Protein AF-A0A969NMI0-F1 (afdb_monomer_lite)

Foldseek 3Di:
DDPDPLPPCVVPPLVLLVVLLVLLVVLVVLVCVVPDDDDDDPDPPVVVVCVVVVVPDDDDNVVSLVVSLVSSVVSLVVCCVDPRHDDRADDDVSSVVVNVVSVVVSVSSVVVVVVVVVVVVVVVVVVVVVVVVVVVVVVVVVVVVCVVPDDPDDCVVCVCPVCVVVVVVVVVVVLVVLVVVLVVCVVLLVVLVVLLVCVLVPDDVSVVVCLVCVLSSVVSVCSVPVDDDDDLVCCCSNPVDADFQSAAEAEAAQQLQDDPVSCVVVNRRYPYYHYHHDVPDDHHDDDDDPVRVVVCCCVPVPPDD

pLDDT: mean 80.08, std 16.68, range [30.09, 97.31]

Sequence (305 aa):
MSFSQEADYSQFPTEVMERIAQQLDSAWLKLSQRDSHPRPRYRQFWHWLLTPFYWLTGQTSDAIINRLNKNIKKDVALTKDTPFALELIINRPHFEYWHSYVLARLSAAQEWLEHSELRQRILNRLNTLQQQLAERQQQQQELQSRLTTYPATDFYSRFYTDYHPLQIRLFELSWQFQQQEALRRKDEVTISIKTYISVLNGDWETKRQFRRDWLTVYRDLSLLFPVFLSTLHSLRRLFPYLHSGCIDQAIIDEAGQIPPHQPFPLLVRSQRAMLLGDPWQLEPVISLSESDRDVYRAKAFLHGD

Structure (mmCIF, N/CA/C/O backbone):
data_AF-A0A969NMI0-F1
#
_entry.id   AF-A0A969NMI0-F1
#
loop_
_atom_site.group_PDB
_atom_site.id
_atom_site.type_symbol
_atom_site.label_atom_id
_atom_site.label_alt_id
_atom_site.label_comp_id
_atom_site.label_asym_id
_atom_site.label_entity_id
_atom_site.label_seq_id
_atom_site.pdbx_PDB_ins_code
_atom_site.Cartn_x
_atom_site.Cartn_y
_atom_site.Cartn_z
_atom_site.occupancy
_atom_site.B_iso_or_equiv
_atom_site.auth_seq_id
_atom_site.auth_comp_id
_atom_site.auth_asym_id
_atom_site.auth_atom_id
_atom_site.pdbx_PDB_model_num
ATOM 1 N N . MET A 1 1 ? -37.023 10.976 70.661 1.00 30.09 1 MET A N 1
ATOM 2 C CA . MET A 1 1 ? -37.332 9.545 70.459 1.00 30.09 1 MET A CA 1
ATOM 3 C C . MET A 1 1 ? -37.132 9.245 68.973 1.00 30.09 1 MET A C 1
ATOM 5 O O . MET A 1 1 ? -38.080 9.295 68.215 1.00 30.09 1 MET A O 1
ATOM 9 N N . SER A 1 2 ? -35.915 9.286 68.428 1.00 30.97 2 SER A N 1
ATOM 10 C CA . SER A 1 2 ? -34.902 8.212 68.434 1.00 30.97 2 SER A CA 1
ATOM 11 C C . SER A 1 2 ? -35.440 6.820 68.063 1.00 30.97 2 SER A C 1
ATOM 13 O O . SER A 1 2 ? -35.257 5.869 68.811 1.00 30.97 2 SER A O 1
ATOM 15 N N . PHE A 1 3 ? -36.083 6.700 66.904 1.00 31.66 3 PHE A N 1
ATOM 16 C CA . PHE A 1 3 ? -36.154 5.431 66.176 1.00 31.66 3 PHE A CA 1
ATOM 17 C C . PHE A 1 3 ? -36.045 5.708 64.677 1.00 31.66 3 PHE A C 1
ATOM 19 O O . PHE A 1 3 ? -37.043 5.821 63.981 1.00 31.66 3 PHE A O 1
ATOM 26 N N . SER A 1 4 ? -34.816 5.843 64.189 1.00 36.09 4 SER A N 1
ATOM 27 C CA . SER A 1 4 ? -34.506 5.618 62.775 1.00 36.09 4 SER A CA 1
ATOM 28 C C . SER A 1 4 ? -33.026 5.259 62.634 1.00 36.09 4 SER A C 1
ATOM 30 O O . SER A 1 4 ? -32.267 5.899 61.914 1.00 36.09 4 SER A O 1
ATOM 32 N N . GLN A 1 5 ? -32.596 4.222 63.361 1.00 42.28 5 GLN A N 1
ATOM 33 C CA . GLN A 1 5 ? -31.694 3.274 62.713 1.00 42.28 5 GLN A CA 1
ATOM 34 C C . GLN A 1 5 ? -32.501 2.746 61.520 1.00 42.28 5 GLN A C 1
ATOM 36 O O . GLN A 1 5 ? -33.589 2.212 61.746 1.00 42.28 5 GLN A O 1
ATOM 41 N N . GLU A 1 6 ? -32.060 3.000 60.282 1.00 54.34 6 GLU A N 1
ATOM 42 C CA . GLU A 1 6 ? -32.617 2.327 59.102 1.00 54.34 6 GLU A CA 1
ATOM 43 C C . GLU A 1 6 ? -32.537 0.828 59.403 1.00 54.34 6 GLU A C 1
ATOM 45 O O . GLU A 1 6 ? -31.448 0.257 59.428 1.00 54.34 6 GLU A O 1
ATOM 50 N N . ALA A 1 7 ? -33.663 0.218 59.775 1.00 64.06 7 ALA A N 1
ATOM 51 C CA . ALA A 1 7 ? -33.688 -1.203 60.064 1.00 64.06 7 ALA A CA 1
ATOM 52 C C . ALA A 1 7 ? -33.306 -1.928 58.772 1.00 64.06 7 ALA A C 1
ATOM 54 O O . ALA A 1 7 ? -33.846 -1.626 57.710 1.00 64.06 7 ALA A O 1
ATOM 55 N N . ASP A 1 8 ? -32.338 -2.832 58.855 1.00 73.25 8 ASP A N 1
ATOM 56 C CA . ASP A 1 8 ? -31.932 -3.647 57.720 1.00 73.25 8 ASP A CA 1
ATOM 57 C C . ASP A 1 8 ? -33.035 -4.678 57.441 1.00 73.25 8 ASP A C 1
ATOM 59 O O . ASP A 1 8 ? -33.242 -5.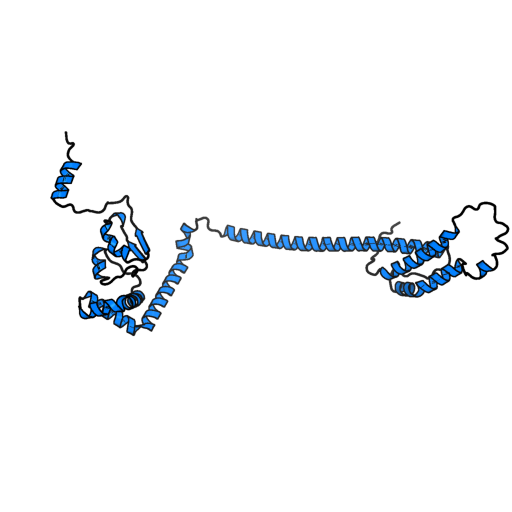614 58.216 1.00 73.25 8 ASP A O 1
ATOM 63 N N . TYR A 1 9 ? -33.787 -4.466 56.358 1.00 78.75 9 TYR A N 1
ATOM 64 C CA . TYR A 1 9 ? -34.850 -5.368 55.907 1.00 78.75 9 TYR A CA 1
ATOM 65 C C . TYR A 1 9 ? -34.339 -6.426 54.912 1.00 78.75 9 TYR A C 1
ATOM 67 O O . TYR A 1 9 ? -35.149 -7.140 54.327 1.00 78.75 9 TYR A O 1
ATOM 75 N N . SER A 1 10 ? -33.020 -6.598 54.742 1.00 73.44 10 SER A N 1
ATOM 76 C CA . SER A 1 10 ? -32.441 -7.601 53.828 1.00 73.44 10 SER A CA 1
ATOM 77 C C . SER A 1 10 ? -32.890 -9.040 54.111 1.00 73.44 10 SER A C 1
ATOM 79 O O . SER A 1 10 ? -32.991 -9.846 53.189 1.00 73.44 10 SER A O 1
ATOM 81 N N . GLN A 1 11 ? -33.186 -9.360 55.375 1.00 77.50 11 GLN A N 1
ATOM 82 C CA . GLN A 1 11 ? -33.690 -10.666 55.820 1.00 77.50 11 GLN A CA 1
ATOM 83 C C . GLN A 1 11 ? -35.191 -10.655 56.151 1.00 77.50 11 GLN A C 1
ATOM 85 O O . GLN A 1 11 ? -35.681 -11.552 56.838 1.00 77.50 11 GLN A O 1
ATOM 90 N N . PHE A 1 12 ? -35.933 -9.632 55.716 1.00 80.62 12 PHE A N 1
ATOM 91 C CA . PHE A 1 12 ? -37.370 -9.562 55.956 1.00 80.62 12 PHE A CA 1
ATOM 92 C C . PHE A 1 12 ? -38.094 -10.639 55.130 1.00 80.62 12 PHE A C 1
ATOM 94 O O . PHE A 1 12 ? -37.955 -10.662 53.906 1.00 80.62 12 PHE A O 1
ATOM 101 N N . PRO A 1 13 ? -38.868 -11.546 55.754 1.00 80.62 13 PRO A N 1
ATOM 102 C CA . PRO A 1 13 ? -39.533 -12.628 55.037 1.00 80.62 13 PRO A CA 1
ATOM 103 C C . PRO A 1 13 ? -40.815 -12.115 54.358 1.00 80.62 13 PRO A C 1
ATOM 105 O O . PRO A 1 13 ? -41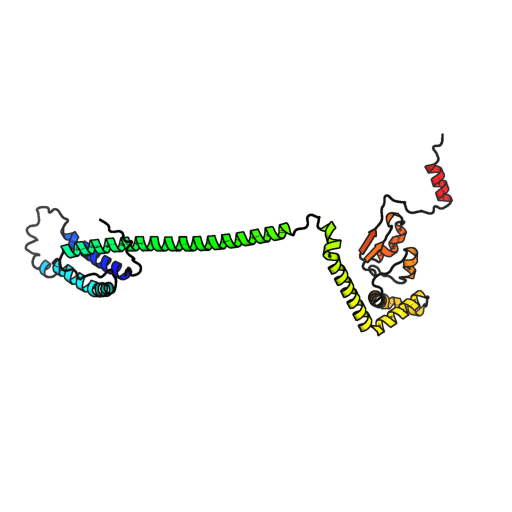.925 -12.414 54.797 1.00 80.62 13 PRO A O 1
ATOM 108 N N . THR A 1 14 ? -40.664 -11.329 53.287 1.00 78.31 14 THR A N 1
ATOM 109 C CA . THR A 1 14 ? -41.743 -10.569 52.627 1.00 78.31 14 THR A CA 1
ATOM 110 C C . THR A 1 14 ? -42.926 -11.448 52.226 1.00 78.31 14 THR A C 1
ATOM 112 O O . THR A 1 14 ? -44.052 -11.159 52.615 1.00 78.31 14 THR A O 1
ATOM 115 N N . GLU A 1 15 ? -42.686 -12.583 51.561 1.00 80.06 15 GLU A N 1
ATOM 116 C CA . GLU A 1 15 ? -43.762 -13.494 51.132 1.00 80.06 15 GLU A CA 1
ATOM 117 C C . GLU A 1 15 ? -44.549 -14.096 52.306 1.00 80.06 15 GLU A C 1
ATOM 119 O O . GLU A 1 15 ? -45.758 -14.317 52.218 1.00 80.06 15 GLU A O 1
ATOM 124 N N . VAL A 1 16 ? -43.865 -14.392 53.413 1.00 80.06 16 VAL A N 1
ATOM 125 C CA . VAL A 1 16 ? -44.484 -14.968 54.614 1.00 80.06 16 VAL A CA 1
ATOM 126 C C . VAL A 1 16 ? -45.299 -13.891 55.329 1.00 80.06 16 VAL A C 1
ATOM 128 O O . VAL A 1 16 ? -46.443 -14.132 55.710 1.00 80.06 16 VAL A O 1
ATOM 131 N N . MET A 1 17 ? -44.749 -12.682 55.446 1.00 77.38 17 MET A N 1
ATOM 132 C CA . MET A 1 17 ? -45.407 -11.530 56.063 1.00 77.38 17 MET A CA 1
ATOM 133 C C . MET A 1 17 ? -46.629 -11.062 55.262 1.00 77.38 17 MET A C 1
ATOM 135 O O . MET A 1 17 ? -47.646 -10.732 55.865 1.00 77.38 17 MET A O 1
ATOM 139 N N . GLU A 1 18 ? -46.592 -11.116 53.928 1.00 81.94 18 GLU A N 1
ATOM 140 C CA . GLU A 1 18 ? -47.742 -10.833 53.057 1.00 81.94 18 GLU A CA 1
ATOM 141 C C . GLU A 1 18 ? -48.862 -11.869 53.211 1.00 81.94 18 GLU A C 1
ATOM 143 O O . GLU A 1 18 ? -50.033 -11.503 53.321 1.00 81.94 18 GLU A O 1
ATOM 148 N N . ARG A 1 19 ? -48.531 -13.167 53.279 1.00 79.75 19 ARG A N 1
ATOM 149 C CA . ARG A 1 19 ? -49.527 -14.227 53.536 1.00 79.75 19 ARG A CA 1
ATOM 150 C C . ARG A 1 19 ? -50.173 -14.063 54.906 1.00 79.75 19 ARG A C 1
ATOM 152 O O . ARG A 1 19 ? -51.390 -14.209 55.037 1.00 79.75 19 ARG A O 1
ATOM 159 N N . ILE A 1 20 ? -49.376 -13.722 55.917 1.00 78.94 20 ILE A N 1
ATOM 160 C CA . ILE A 1 20 ? -49.867 -13.416 57.261 1.00 78.94 20 ILE A CA 1
ATOM 161 C C . ILE A 1 20 ? -50.772 -12.183 57.222 1.00 78.94 20 ILE A C 1
ATOM 163 O O . ILE A 1 20 ? -51.888 -12.257 57.730 1.00 78.94 20 ILE A O 1
ATOM 167 N N . ALA A 1 21 ? -50.364 -11.099 56.558 1.00 79.25 21 ALA A N 1
ATOM 168 C CA . ALA A 1 21 ? -51.176 -9.894 56.396 1.00 79.25 21 ALA A CA 1
ATOM 169 C C . ALA A 1 21 ? -52.520 -10.185 55.712 1.00 79.25 21 ALA A C 1
ATOM 171 O O . ALA A 1 21 ? -53.553 -9.794 56.239 1.00 79.25 21 ALA A O 1
ATOM 172 N N . GLN A 1 22 ? -52.546 -10.976 54.633 1.00 79.62 22 GLN A N 1
ATOM 173 C CA . GLN A 1 22 ? -53.789 -11.391 53.965 1.00 79.62 22 GLN A CA 1
ATOM 174 C C . GLN A 1 22 ? -54.731 -12.168 54.899 1.00 79.62 22 GLN A C 1
ATOM 176 O O . GLN A 1 22 ? -55.949 -11.962 54.892 1.00 79.62 22 GLN A O 1
ATOM 181 N N . GLN A 1 23 ? -54.187 -13.070 55.723 1.00 79.31 23 GLN A N 1
ATOM 182 C CA . GLN A 1 23 ? -54.978 -13.805 56.712 1.00 79.31 23 GLN A CA 1
ATOM 183 C C . GLN A 1 23 ? -55.495 -12.869 57.815 1.00 79.31 23 GLN A C 1
ATOM 185 O O . GLN A 1 23 ? -56.667 -12.980 58.190 1.00 79.31 23 GLN A O 1
ATOM 190 N N . LEU A 1 24 ? -54.670 -11.926 58.284 1.00 76.94 24 LEU A N 1
ATOM 191 C CA . LEU A 1 24 ? -55.054 -10.907 59.263 1.00 76.94 24 LEU A CA 1
ATOM 192 C C . LEU A 1 24 ? -56.133 -9.963 58.704 1.00 76.94 24 LEU A C 1
ATOM 194 O O . LEU A 1 24 ? -57.137 -9.761 59.376 1.00 76.94 24 LEU A O 1
ATOM 198 N N . ASP A 1 25 ? -56.019 -9.488 57.463 1.00 77.81 25 ASP A N 1
ATOM 199 C CA . ASP A 1 25 ? -57.016 -8.648 56.781 1.00 77.81 25 ASP A CA 1
ATOM 200 C C . ASP A 1 25 ? -58.352 -9.378 56.595 1.00 77.81 25 ASP A C 1
ATOM 202 O O . ASP A 1 25 ? -59.429 -8.839 56.865 1.00 77.81 25 ASP A O 1
ATOM 206 N N . SER A 1 26 ? -58.305 -10.654 56.199 1.00 77.44 26 SER A N 1
ATOM 207 C CA . SER A 1 26 ? -59.511 -11.477 56.055 1.00 77.44 26 SER A CA 1
ATOM 208 C C . SER A 1 26 ? -60.232 -11.711 57.392 1.00 77.44 26 SER A C 1
ATOM 210 O O . SER A 1 26 ? -61.456 -11.879 57.422 1.00 77.44 26 SER A O 1
ATOM 212 N N . ALA A 1 27 ? -59.486 -11.727 58.502 1.00 75.38 27 ALA A N 1
ATOM 213 C CA . ALA A 1 27 ? -60.025 -11.805 59.854 1.00 75.38 27 ALA A CA 1
ATOM 214 C C . ALA A 1 27 ? -60.504 -10.436 60.355 1.00 75.38 27 ALA A C 1
ATOM 216 O O . ALA A 1 27 ? -61.555 -10.371 60.993 1.00 75.38 27 ALA A O 1
ATOM 217 N N . TRP A 1 28 ? -59.806 -9.354 59.998 1.00 73.25 28 TRP A N 1
ATOM 218 C CA . TRP A 1 28 ? -60.176 -7.971 60.294 1.00 73.25 28 TRP A CA 1
ATOM 219 C C . TRP A 1 28 ? -61.549 -7.632 59.709 1.00 73.25 28 TRP A C 1
ATOM 221 O O . TRP A 1 28 ? -62.444 -7.201 60.434 1.00 73.25 28 TRP A O 1
ATOM 231 N N . LEU A 1 29 ? -61.773 -7.943 58.427 1.00 73.25 29 LEU A N 1
ATOM 232 C CA . LEU A 1 29 ? -63.055 -7.732 57.742 1.00 73.25 29 LEU A CA 1
ATOM 233 C C . LEU A 1 29 ? -64.220 -8.477 58.419 1.00 73.25 29 LEU A C 1
ATOM 235 O O . LEU A 1 29 ? -65.315 -7.932 58.556 1.00 73.25 29 LEU A O 1
ATOM 239 N N . LYS A 1 30 ? -63.982 -9.706 58.896 1.00 73.69 30 LYS A N 1
ATOM 240 C CA . LYS A 1 30 ? -64.986 -10.521 59.608 1.00 73.69 30 LYS A CA 1
ATOM 241 C C . LYS A 1 30 ? -65.274 -10.018 61.023 1.00 73.69 30 LYS A C 1
ATOM 243 O O . LYS A 1 30 ? -66.374 -10.231 61.528 1.00 73.69 30 LYS A O 1
ATOM 248 N N . LEU A 1 31 ? -64.300 -9.376 61.666 1.00 65.50 31 LEU A N 1
ATOM 249 C CA . LEU A 1 31 ? -64.449 -8.773 62.991 1.00 65.50 31 LEU A CA 1
ATOM 250 C C . LEU A 1 31 ? -65.095 -7.375 62.915 1.00 65.50 31 LEU A C 1
ATOM 252 O O . LEU A 1 31 ? -65.879 -7.038 63.797 1.00 65.50 31 LEU A O 1
ATOM 256 N N . SER A 1 32 ? -64.842 -6.611 61.844 1.00 57.06 32 SER A N 1
ATOM 257 C CA . SER A 1 32 ? -65.347 -5.243 61.617 1.00 57.06 32 SER A CA 1
ATOM 258 C C . SER A 1 32 ? -66.790 -5.176 61.078 1.00 57.06 32 SER A C 1
ATOM 260 O O . SER A 1 32 ? -67.543 -4.278 61.456 1.00 57.06 32 SER A O 1
ATOM 262 N N . GLN A 1 33 ? -67.250 -6.161 60.287 1.00 53.53 33 GLN A N 1
ATOM 263 C CA . GLN A 1 33 ? -68.651 -6.247 59.813 1.00 53.53 33 GLN A CA 1
ATOM 264 C C . GLN A 1 33 ? -69.699 -6.354 60.941 1.00 53.53 33 GLN A C 1
ATOM 266 O O . GLN A 1 33 ? -70.897 -6.230 60.690 1.00 53.53 33 GLN A O 1
ATOM 271 N N . ARG A 1 34 ? -69.277 -6.572 62.193 1.00 49.66 34 ARG A N 1
ATOM 272 C CA . ARG A 1 34 ? -70.168 -6.623 63.360 1.00 49.66 34 ARG A CA 1
ATOM 273 C C . ARG A 1 34 ? -70.516 -5.242 63.934 1.00 49.66 34 ARG A C 1
ATOM 275 O O . ARG A 1 34 ? -71.487 -5.158 64.682 1.00 49.66 34 ARG A O 1
ATOM 282 N N . ASP A 1 35 ? -69.796 -4.187 63.543 1.00 43.16 35 ASP A N 1
ATOM 283 C CA . ASP A 1 35 ? -69.908 -2.847 64.142 1.00 43.16 35 ASP A CA 1
ATOM 284 C C . ASP A 1 35 ? -70.703 -1.832 63.289 1.00 43.16 35 ASP A C 1
ATOM 286 O O . ASP A 1 35 ? -70.821 -0.666 63.657 1.00 43.16 35 ASP A O 1
ATOM 290 N N . SER A 1 36 ? -71.321 -2.245 62.174 1.00 38.53 36 SER A N 1
ATOM 291 C CA . SER A 1 36 ? -72.067 -1.332 61.288 1.00 38.53 36 SER A CA 1
ATOM 292 C C . SER A 1 36 ? -73.484 -1.815 60.946 1.00 38.53 36 SER A C 1
ATOM 294 O O . SER A 1 36 ? -73.701 -2.455 59.929 1.00 38.53 36 SER A O 1
ATOM 296 N N . HIS A 1 37 ? -74.473 -1.450 61.781 1.00 33.12 37 HIS A N 1
ATOM 297 C CA . HIS A 1 37 ? -75.839 -1.091 61.344 1.00 33.12 37 HIS A CA 1
ATOM 298 C C . HIS A 1 37 ? -76.656 -0.395 62.464 1.00 33.12 37 HIS A C 1
ATOM 300 O O . HIS A 1 37 ? -76.814 -0.971 63.545 1.00 33.12 37 HIS A O 1
ATOM 306 N N . PRO A 1 38 ? -77.273 0.784 62.217 1.00 39.03 38 PRO A N 1
ATOM 307 C CA . PRO A 1 38 ? -78.354 1.307 63.054 1.00 39.03 38 PRO A CA 1
ATOM 308 C C . PRO A 1 38 ? -79.651 0.521 62.774 1.00 39.03 38 PRO A C 1
ATOM 310 O O . PRO A 1 38 ? -80.022 0.296 61.624 1.00 39.03 38 PRO A O 1
ATOM 313 N N . ARG A 1 39 ? -80.338 0.054 63.824 1.00 40.53 39 ARG A N 1
ATOM 314 C CA . ARG A 1 39 ? -81.496 -0.862 63.722 1.00 40.53 39 ARG A CA 1
ATOM 315 C C . ARG A 1 39 ? -82.842 -0.111 63.646 1.00 40.53 39 ARG A C 1
ATOM 317 O O . ARG A 1 39 ? -83.104 0.680 64.552 1.00 40.53 39 ARG A O 1
ATOM 324 N N . PRO A 1 40 ? -83.758 -0.408 62.696 1.00 38.56 40 PRO A N 1
ATOM 325 C CA . PRO A 1 40 ? -85.159 0.002 62.780 1.00 38.56 40 PRO A CA 1
ATOM 326 C C . PRO A 1 40 ? -86.031 -1.034 63.514 1.00 38.56 40 PRO A C 1
ATOM 328 O O . PRO A 1 40 ? -85.753 -2.231 63.554 1.00 38.56 40 PRO A O 1
ATOM 331 N N . ARG A 1 41 ? -87.113 -0.535 64.117 1.00 38.56 41 ARG A N 1
ATOM 332 C CA . ARG A 1 41 ? -87.840 -1.112 65.263 1.00 38.56 41 ARG A CA 1
ATOM 333 C C . ARG A 1 41 ? -88.880 -2.205 64.956 1.00 38.56 41 ARG A C 1
ATOM 335 O O . ARG A 1 41 ? -89.672 -2.519 65.838 1.00 38.56 41 ARG A O 1
ATOM 342 N N . TYR A 1 42 ? -88.900 -2.813 63.769 1.00 42.56 42 TYR A N 1
ATOM 343 C CA . TYR A 1 42 ? -89.939 -3.794 63.415 1.00 42.56 42 TYR A CA 1
ATOM 344 C C . TYR A 1 42 ? -89.360 -5.121 62.919 1.00 42.56 42 TYR A C 1
ATOM 346 O O . TYR A 1 42 ? -89.268 -5.360 61.721 1.00 42.56 42 TYR A O 1
ATOM 354 N N . ARG A 1 43 ? -88.957 -5.985 63.862 1.00 35.66 43 ARG A N 1
ATOM 355 C CA . ARG A 1 43 ? -88.888 -7.457 63.716 1.00 35.66 43 ARG A CA 1
ATOM 356 C C . ARG A 1 43 ? -88.506 -8.115 65.054 1.00 35.66 43 ARG A C 1
ATOM 358 O O . ARG A 1 43 ? -87.455 -8.724 65.197 1.00 35.66 43 ARG A O 1
ATOM 365 N N . GLN A 1 44 ? -89.374 -7.997 66.060 1.00 42.00 44 GLN A N 1
ATOM 366 C CA . GLN A 1 44 ? -89.214 -8.717 67.337 1.00 42.00 44 GLN A CA 1
ATOM 367 C C . GLN A 1 44 ? -89.731 -10.167 67.284 1.00 42.00 44 GLN A C 1
ATOM 369 O O . GLN A 1 44 ? -89.357 -10.978 68.119 1.00 42.00 44 GLN A O 1
ATOM 374 N N . PHE A 1 45 ? -90.507 -10.534 66.260 1.00 34.69 45 PHE A N 1
ATOM 375 C CA . PHE A 1 45 ? -91.097 -11.874 66.151 1.00 34.69 45 PHE A CA 1
ATOM 376 C C . PHE A 1 45 ? -90.158 -12.922 65.511 1.00 34.69 45 PHE A C 1
ATOM 378 O O . PHE A 1 45 ? -90.219 -14.100 65.840 1.00 34.69 45 PHE A O 1
ATOM 385 N N . TRP A 1 46 ? -89.224 -12.501 64.646 1.00 32.06 46 TRP A N 1
ATOM 386 C CA . TRP A 1 46 ? -88.309 -13.410 63.928 1.00 32.06 46 TRP A CA 1
ATOM 387 C C . TRP A 1 46 ? -87.007 -13.733 64.684 1.00 32.06 46 TRP A C 1
ATOM 389 O O . TRP A 1 46 ? -86.328 -14.697 64.343 1.00 32.06 46 TRP A O 1
ATOM 399 N N . HIS A 1 47 ? -86.672 -12.977 65.736 1.00 38.72 47 HIS A N 1
ATOM 400 C CA . HIS A 1 47 ? -85.482 -13.228 66.561 1.00 38.72 47 HIS A CA 1
ATOM 401 C C . HIS A 1 47 ? -85.657 -14.381 67.559 1.00 38.72 47 HIS A C 1
ATOM 403 O O . HIS A 1 47 ? -84.659 -14.965 67.963 1.00 38.72 47 HIS A O 1
ATOM 409 N N . TRP A 1 48 ? -86.897 -14.728 67.921 1.00 39.47 48 TRP A N 1
ATOM 410 C CA . TRP A 1 48 ? -87.192 -15.850 68.819 1.00 39.47 48 TRP A CA 1
ATOM 411 C C . TRP A 1 48 ? -87.229 -17.206 68.086 1.00 39.47 48 TRP A C 1
ATOM 413 O O . TRP A 1 48 ? -86.891 -18.231 68.672 1.00 39.47 48 TRP A O 1
ATOM 423 N N . LEU A 1 49 ? -87.552 -17.214 66.784 1.00 37.53 49 LEU A N 1
ATOM 424 C CA . LEU A 1 49 ? -87.645 -18.436 65.967 1.00 37.53 49 LEU A CA 1
ATOM 425 C C . LEU A 1 49 ? -86.341 -18.840 65.251 1.00 37.53 49 LEU A C 1
ATOM 427 O O . LEU A 1 49 ? -86.253 -19.956 64.752 1.00 37.53 49 LEU A O 1
ATOM 431 N N . LEU A 1 50 ? -85.311 -17.985 65.222 1.00 42.97 50 LEU A N 1
ATOM 432 C CA . LEU A 1 50 ? -84.018 -18.285 64.573 1.00 42.97 50 LEU A CA 1
ATOM 433 C C . LEU A 1 50 ? -82.829 -18.382 65.542 1.00 42.97 50 LEU A C 1
ATOM 435 O O . LEU A 1 50 ? -81.697 -18.625 65.123 1.00 42.97 50 LEU A O 1
ATOM 439 N N . THR A 1 51 ? -83.070 -18.278 66.846 1.00 41.03 51 THR A N 1
ATOM 440 C CA . THR A 1 51 ? -82.078 -18.513 67.907 1.00 41.03 51 THR A CA 1
ATOM 441 C C . THR A 1 51 ? -81.446 -19.918 67.902 1.00 41.03 51 THR A C 1
ATOM 443 O O . THR A 1 51 ? -80.274 -20.011 68.266 1.00 41.03 51 THR A O 1
ATOM 446 N N . PRO A 1 52 ? -82.103 -20.999 67.421 1.00 40.47 52 PRO A N 1
ATOM 447 C CA . PRO A 1 52 ? -81.441 -22.300 67.285 1.00 40.47 52 PRO A CA 1
ATOM 448 C C . PRO A 1 52 ? -80.548 -22.422 66.037 1.00 40.47 52 PRO A C 1
ATOM 450 O O . PRO A 1 52 ? -79.699 -23.306 65.989 1.00 40.47 52 PRO A O 1
ATOM 453 N N . PHE A 1 53 ? -80.693 -21.547 65.031 1.00 35.25 53 PHE A N 1
ATOM 454 C CA . PHE A 1 53 ? -79.932 -21.653 63.775 1.00 35.25 53 PHE A CA 1
ATOM 455 C C . PHE A 1 53 ? -78.586 -20.903 63.823 1.00 35.25 53 PHE A C 1
ATOM 457 O O . PHE A 1 53 ? -77.630 -21.299 63.162 1.00 35.25 53 PHE A O 1
ATOM 464 N N . TYR A 1 54 ? -78.454 -19.890 64.688 1.00 40.94 54 TYR A N 1
ATOM 465 C CA . TYR A 1 54 ? -77.178 -19.201 64.949 1.00 40.94 54 TYR A CA 1
ATOM 466 C C . TYR A 1 54 ? -76.242 -19.945 65.923 1.00 40.94 54 TYR A C 1
ATOM 468 O O . TYR A 1 54 ? -75.106 -19.518 66.126 1.00 40.94 54 TYR A O 1
ATOM 476 N N . TRP A 1 55 ? -76.678 -21.074 66.494 1.00 32.91 55 TRP A N 1
ATOM 477 C CA . TRP A 1 55 ? -75.856 -21.935 67.357 1.00 32.91 55 TRP A CA 1
ATOM 478 C C . TRP A 1 55 ? -75.037 -22.978 66.565 1.00 32.91 55 TRP A C 1
ATOM 480 O O . TRP A 1 55 ? -74.061 -23.51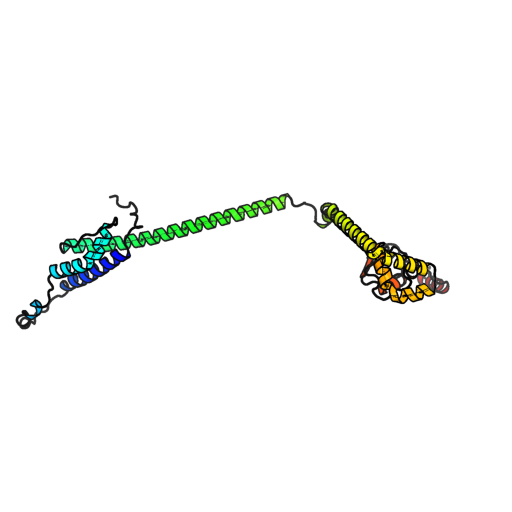7 67.078 1.00 32.91 55 TRP A O 1
ATOM 490 N N . LEU A 1 56 ? -75.356 -23.194 65.280 1.00 36.06 56 LEU A N 1
ATOM 491 C CA . LEU A 1 56 ? -74.646 -24.123 64.382 1.00 36.06 56 LEU A CA 1
ATOM 492 C C . LEU A 1 56 ? -73.611 -23.456 63.454 1.00 36.06 56 LEU A C 1
ATOM 494 O O . LEU A 1 56 ? -72.941 -24.137 62.681 1.00 36.06 56 LEU A O 1
ATOM 498 N N . THR A 1 57 ? -73.385 -22.146 63.578 1.00 43.56 57 THR A N 1
ATOM 499 C CA . THR A 1 57 ? -72.252 -21.458 62.938 1.00 43.56 57 THR A CA 1
ATOM 500 C C . THR A 1 57 ? -71.362 -20.821 64.002 1.00 43.56 57 THR A C 1
ATOM 502 O O . THR A 1 57 ? -71.620 -19.708 64.453 1.00 43.56 57 THR A O 1
ATOM 505 N N . GLY A 1 58 ? -70.305 -21.526 64.416 1.00 44.97 58 GLY A N 1
ATOM 506 C CA . GLY A 1 58 ? -69.323 -21.040 65.393 1.00 44.97 58 GLY A CA 1
ATOM 507 C C . GLY A 1 58 ? -68.669 -19.716 64.975 1.00 44.97 58 GLY A C 1
ATOM 508 O O . GLY A 1 58 ? -67.750 -19.704 64.156 1.00 44.97 58 GLY A O 1
ATOM 509 N N . GLN A 1 59 ? -69.150 -18.605 65.541 1.00 52.19 59 GLN A N 1
ATOM 510 C CA . GLN A 1 59 ? -68.682 -17.237 65.268 1.00 52.19 59 GLN A CA 1
ATOM 511 C C . GLN A 1 59 ? -68.580 -16.386 66.556 1.00 52.19 59 GLN A C 1
ATOM 513 O O . GLN A 1 59 ? -69.151 -15.292 66.671 1.00 52.19 59 GLN A O 1
ATOM 518 N N . THR A 1 60 ? -67.841 -16.881 67.552 1.00 58.56 60 THR A N 1
ATOM 519 C CA . THR A 1 60 ? -67.288 -16.054 68.642 1.00 58.56 60 THR A CA 1
ATOM 520 C C . THR A 1 60 ? -65.962 -15.424 68.191 1.00 58.56 60 THR A C 1
ATOM 522 O O . THR A 1 60 ? -65.290 -15.971 67.315 1.00 58.56 60 THR A O 1
ATOM 525 N N . SER A 1 61 ? -65.573 -14.275 68.760 1.00 56.06 61 SER A N 1
ATOM 526 C CA . SER A 1 61 ? -64.261 -13.640 68.506 1.00 56.06 61 SER A CA 1
ATOM 527 C C . SER A 1 61 ? -63.110 -14.633 68.679 1.00 56.06 61 SER A C 1
ATOM 529 O O . SER A 1 61 ? -62.195 -14.681 67.861 1.00 56.06 61 SER A O 1
ATOM 531 N N . ASP A 1 62 ? -63.228 -15.509 69.674 1.00 64.50 62 ASP A N 1
ATOM 532 C CA . ASP A 1 62 ? -62.218 -16.509 70.009 1.00 64.50 62 ASP A CA 1
ATOM 533 C C . ASP A 1 62 ? -62.173 -17.652 68.987 1.00 64.50 62 ASP A C 1
ATOM 535 O O . ASP A 1 62 ? -61.105 -18.178 68.689 1.00 64.50 62 ASP A O 1
ATOM 539 N N . ALA A 1 63 ? -63.304 -18.012 68.369 1.00 65.44 63 ALA A N 1
ATOM 540 C CA . ALA A 1 63 ? -63.328 -18.985 67.274 1.00 65.44 63 ALA A CA 1
ATOM 541 C C . ALA A 1 63 ? -62.656 -18.437 66.002 1.00 65.44 63 ALA A C 1
ATOM 543 O O . ALA A 1 63 ? -62.005 -19.188 65.270 1.00 65.44 63 ALA A O 1
ATOM 544 N N . ILE A 1 64 ? -62.782 -17.128 65.753 1.00 65.12 64 ILE A N 1
ATOM 545 C CA . ILE A 1 64 ? -62.124 -16.439 64.635 1.00 65.12 64 ILE A CA 1
ATOM 546 C C . ILE A 1 64 ? -60.611 -16.371 64.882 1.00 65.12 64 ILE A C 1
ATOM 548 O O . ILE A 1 64 ? -59.849 -16.764 64.001 1.00 65.12 64 ILE A O 1
ATOM 552 N N . ILE A 1 65 ? -60.182 -15.985 66.089 1.00 70.88 65 ILE A N 1
ATOM 553 C CA . ILE A 1 65 ? -58.764 -15.954 66.491 1.00 70.88 65 ILE A CA 1
ATOM 554 C C . ILE A 1 65 ? -58.150 -17.364 66.478 1.00 70.88 65 ILE A C 1
ATOM 556 O O . ILE A 1 65 ? -57.049 -17.552 65.969 1.00 70.88 65 ILE A O 1
ATOM 560 N N . ASN A 1 66 ? -58.866 -18.393 66.937 1.00 73.50 66 ASN A N 1
ATOM 561 C CA . ASN A 1 66 ? -58.372 -19.774 66.902 1.00 73.50 66 ASN A CA 1
ATOM 562 C C . ASN A 1 66 ? -58.219 -20.316 65.474 1.00 73.50 66 ASN A C 1
ATOM 564 O O . ASN A 1 66 ? -57.250 -21.017 65.174 1.00 73.50 66 ASN A O 1
ATOM 568 N N . ARG A 1 67 ? -59.148 -19.984 64.569 1.00 72.69 67 ARG A N 1
ATOM 569 C CA . ARG A 1 67 ? -59.048 -20.361 63.150 1.00 72.69 67 ARG A CA 1
ATOM 570 C C . ARG A 1 67 ? -57.907 -19.610 62.452 1.00 72.69 67 ARG A C 1
ATOM 572 O O . ARG A 1 67 ? -57.172 -20.221 61.683 1.00 72.69 67 ARG A O 1
ATOM 579 N N . LEU A 1 68 ? -57.728 -18.333 62.776 1.00 74.94 68 LEU A N 1
ATOM 580 C CA . LEU A 1 68 ? -56.628 -17.489 62.311 1.00 74.94 68 LEU A CA 1
ATOM 581 C C . LEU A 1 68 ? -55.264 -18.029 62.771 1.00 74.94 68 LEU A C 1
ATOM 583 O O . LEU A 1 68 ? -54.390 -18.279 61.944 1.00 74.94 68 LEU A O 1
ATOM 587 N N . ASN A 1 69 ? -55.117 -18.328 64.064 1.00 80.06 69 ASN A N 1
ATOM 588 C CA . ASN A 1 69 ? -53.909 -18.930 64.627 1.00 80.06 69 ASN A CA 1
ATOM 589 C C . ASN A 1 69 ? -53.596 -20.289 63.998 1.00 80.06 69 ASN A C 1
ATOM 591 O O . ASN A 1 69 ? -52.434 -20.588 63.753 1.00 80.06 69 ASN A O 1
ATOM 595 N N . LYS A 1 70 ? -54.603 -21.118 63.691 1.00 77.50 70 LYS A N 1
ATOM 596 C CA . LYS A 1 70 ? -54.388 -22.409 63.014 1.00 77.50 70 LYS A CA 1
ATOM 597 C C . LYS A 1 70 ? -53.806 -22.241 61.605 1.00 77.50 70 LYS A C 1
ATOM 599 O O . LYS A 1 70 ? -52.971 -23.053 61.211 1.00 77.50 70 LYS A O 1
ATOM 604 N N . ASN A 1 71 ? -54.230 -21.206 60.880 1.00 77.12 71 ASN A N 1
ATOM 605 C CA . ASN A 1 71 ? -53.757 -20.917 59.527 1.00 77.12 71 ASN A CA 1
ATOM 606 C C . ASN A 1 71 ? -52.361 -20.281 59.534 1.00 77.12 71 ASN A C 1
ATOM 608 O O . ASN A 1 71 ? -51.506 -20.692 58.761 1.00 77.12 71 ASN A O 1
ATOM 612 N N . ILE A 1 72 ? -52.116 -19.342 60.448 1.00 77.19 72 ILE A N 1
ATOM 613 C CA . ILE A 1 72 ? -50.873 -18.566 60.508 1.00 77.19 72 ILE A CA 1
ATOM 614 C C . ILE A 1 72 ? -49.748 -19.307 61.268 1.00 77.19 72 ILE A C 1
ATOM 616 O O . ILE A 1 72 ? -48.579 -18.981 61.112 1.00 77.19 72 ILE A O 1
ATOM 620 N N . LYS A 1 73 ? -50.036 -20.363 62.047 1.00 78.50 73 LYS A N 1
ATOM 621 C CA . LYS A 1 73 ? -49.037 -21.083 62.874 1.00 78.50 73 LYS A CA 1
ATOM 622 C C . LYS A 1 73 ? -47.790 -21.557 62.121 1.00 78.50 73 LYS A C 1
ATOM 624 O O . LYS A 1 73 ? -46.708 -21.551 62.701 1.00 78.50 73 LYS A O 1
ATOM 629 N N . LYS A 1 74 ? -47.941 -22.006 60.872 1.00 77.56 74 LYS A N 1
ATOM 630 C CA . LYS A 1 74 ? -46.803 -22.439 60.046 1.00 77.56 74 LYS A CA 1
ATOM 631 C C . LYS A 1 74 ? -45.967 -21.245 59.590 1.00 77.56 74 LYS A C 1
ATOM 633 O O . LYS A 1 74 ? -44.752 -21.288 59.717 1.00 77.56 74 LYS A O 1
ATOM 638 N N . ASP A 1 75 ? -46.627 -20.180 59.155 1.00 76.62 75 ASP A N 1
ATOM 639 C CA . ASP A 1 75 ? -45.985 -18.966 58.655 1.00 76.62 75 ASP A CA 1
ATOM 640 C C . ASP A 1 75 ? -45.297 -18.186 59.792 1.00 76.62 75 ASP A C 1
ATOM 642 O O . ASP A 1 75 ? -44.150 -17.778 59.662 1.00 76.62 75 ASP A O 1
ATOM 646 N N . VAL A 1 76 ? -45.919 -18.094 60.973 1.00 76.19 76 VAL A N 1
ATOM 647 C CA . VAL A 1 76 ? -45.306 -17.514 62.184 1.00 76.19 76 VAL A CA 1
ATOM 648 C C . VAL A 1 76 ? -44.068 -18.288 62.624 1.00 76.19 76 VAL A C 1
ATOM 650 O O . VAL A 1 76 ? -43.090 -17.673 63.036 1.00 76.19 76 VAL A O 1
ATOM 653 N N . ALA A 1 77 ? -44.063 -19.621 62.520 1.00 78.19 77 ALA A N 1
ATOM 654 C CA . ALA A 1 77 ? -42.882 -20.410 62.866 1.00 78.19 77 ALA A CA 1
ATOM 655 C C . ALA A 1 77 ? -41.671 -20.051 61.989 1.00 78.19 77 ALA A C 1
ATOM 657 O O . ALA A 1 77 ? -40.564 -19.998 62.510 1.00 78.19 77 ALA A O 1
ATOM 658 N N . LEU A 1 78 ? -41.894 -19.728 60.711 1.00 74.56 78 LEU A N 1
ATOM 659 C CA . LEU A 1 78 ? -40.844 -19.307 59.776 1.00 74.56 78 LEU A CA 1
ATOM 660 C C . LEU A 1 78 ? -40.311 -17.900 60.078 1.00 74.56 78 LEU A C 1
ATOM 662 O O . LEU A 1 78 ? -39.153 -17.611 59.803 1.00 74.56 78 LEU A O 1
ATOM 666 N N . THR A 1 79 ? -41.125 -17.025 60.677 1.00 75.31 79 THR A N 1
ATOM 667 C CA . THR A 1 79 ? -40.664 -15.682 61.075 1.00 75.31 79 THR A CA 1
ATOM 668 C C . THR A 1 79 ? -39.754 -15.691 62.304 1.00 75.31 79 THR A C 1
ATOM 670 O O . THR A 1 79 ? -38.996 -14.744 62.493 1.00 75.31 79 THR A O 1
ATOM 673 N N . LYS A 1 80 ? -39.776 -16.754 63.126 1.00 75.75 80 LYS A N 1
ATOM 674 C CA . LYS A 1 80 ? -38.992 -16.836 64.375 1.00 75.75 80 LYS A CA 1
ATOM 675 C C . LYS A 1 80 ? -37.484 -16.882 64.166 1.00 75.75 80 LYS A C 1
ATOM 677 O O . LYS A 1 80 ? -36.750 -16.450 65.047 1.00 75.75 80 LYS A O 1
ATOM 682 N N . ASP A 1 81 ? -37.054 -17.373 63.011 1.00 75.31 81 ASP A N 1
ATOM 683 C CA . ASP A 1 81 ? -35.641 -17.440 62.637 1.00 75.31 81 ASP A CA 1
ATOM 684 C C . ASP A 1 81 ? -35.139 -16.116 62.031 1.00 75.31 81 ASP A C 1
ATOM 686 O O . ASP A 1 81 ? -33.965 -15.990 61.690 1.00 75.31 81 ASP A O 1
ATOM 690 N N . THR A 1 82 ? -36.018 -15.114 61.906 1.00 74.75 82 THR A N 1
ATOM 691 C CA . THR A 1 82 ? -35.693 -13.780 61.388 1.00 74.75 82 THR A CA 1
ATOM 692 C C . THR A 1 82 ? -35.738 -12.729 62.504 1.00 74.75 82 THR A C 1
ATOM 694 O O . THR A 1 82 ? -36.427 -12.924 63.509 1.00 74.75 82 THR A O 1
ATOM 697 N N . PRO A 1 83 ? -35.093 -11.560 62.327 1.00 75.56 83 PRO A N 1
ATOM 698 C CA . PRO A 1 83 ? -35.193 -10.434 63.266 1.00 75.56 83 PRO A CA 1
ATOM 699 C C . PRO A 1 83 ? -36.627 -9.902 63.467 1.00 75.56 83 PRO A C 1
ATOM 701 O O . PRO A 1 83 ? -36.861 -9.063 64.334 1.00 75.56 83 PRO A O 1
ATOM 704 N N . PHE A 1 84 ? -37.582 -10.379 62.662 1.00 76.31 84 PHE A N 1
ATOM 705 C CA . PHE A 1 84 ? -38.980 -9.959 62.610 1.00 76.31 84 PHE A CA 1
ATOM 706 C C . PHE A 1 84 ? -39.917 -11.067 63.117 1.00 76.31 84 PHE A C 1
ATOM 708 O O . PHE A 1 84 ? -40.939 -11.368 62.500 1.00 76.31 84 PHE A O 1
ATOM 715 N N . ALA A 1 85 ? -39.549 -11.699 64.234 1.00 78.00 85 ALA A N 1
ATOM 716 C CA . ALA A 1 85 ? -40.304 -12.794 64.830 1.00 78.00 85 ALA A CA 1
ATOM 717 C C . ALA A 1 85 ? -41.713 -12.363 65.266 1.00 78.00 85 ALA A C 1
ATOM 719 O O . ALA A 1 85 ? -41.885 -11.419 66.039 1.00 78.00 85 ALA A O 1
ATOM 720 N N . LEU A 1 86 ? -42.720 -13.098 64.793 1.00 79.25 86 LEU A N 1
ATOM 721 C CA . LEU A 1 86 ? -44.116 -12.908 65.172 1.00 79.25 86 LEU A CA 1
ATOM 722 C C . LEU A 1 86 ? -44.545 -13.897 66.263 1.00 79.25 86 LEU A C 1
ATOM 724 O O . LEU A 1 86 ? -44.013 -15.004 66.393 1.00 79.25 86 LEU A O 1
ATOM 728 N N . GLU A 1 87 ? -45.577 -13.521 67.015 1.00 80.94 87 GLU A N 1
ATOM 729 C CA . GLU A 1 87 ? -46.230 -14.386 67.999 1.00 80.94 87 GLU A CA 1
ATOM 730 C C . GLU A 1 87 ? -47.664 -14.744 67.582 1.00 80.94 87 GLU A C 1
ATOM 732 O O . GLU A 1 87 ? -48.299 -14.065 66.775 1.00 80.94 87 GLU A O 1
ATOM 737 N N . LEU A 1 88 ? -48.192 -15.844 68.132 1.00 80.88 88 LEU A N 1
ATOM 738 C CA . LEU A 1 88 ? -49.592 -16.225 67.925 1.00 80.88 88 LEU A CA 1
ATOM 739 C C . LEU A 1 88 ? -50.523 -15.268 68.676 1.00 80.88 88 LEU A C 1
ATOM 741 O O . LEU A 1 88 ? -50.211 -14.792 69.764 1.00 80.88 88 LEU A O 1
ATOM 745 N N . ILE A 1 89 ? -51.703 -15.014 68.119 1.00 80.50 89 ILE A N 1
ATOM 746 C CA . ILE A 1 89 ? -52.611 -13.987 68.628 1.00 80.50 89 ILE A CA 1
ATOM 747 C C . ILE A 1 89 ? -53.373 -14.490 69.857 1.00 80.50 89 ILE A C 1
ATOM 749 O O . ILE A 1 89 ? -54.040 -15.519 69.793 1.00 80.50 89 ILE A O 1
ATOM 753 N N . ILE A 1 90 ? -53.320 -13.742 70.962 1.00 73.44 90 ILE A N 1
ATOM 754 C CA . ILE A 1 90 ? -53.906 -14.154 72.247 1.00 73.44 90 ILE A CA 1
ATOM 755 C C . ILE A 1 90 ? -55.302 -13.551 72.465 1.00 73.44 90 ILE A C 1
ATOM 757 O O . ILE A 1 90 ? -56.207 -14.237 72.932 1.00 73.44 90 ILE A O 1
ATOM 761 N N . ASN A 1 91 ? -55.498 -12.271 72.136 1.00 73.56 91 ASN A N 1
ATOM 762 C CA . ASN A 1 91 ? -56.750 -11.544 72.368 1.00 73.56 91 ASN A CA 1
ATOM 763 C C . ASN A 1 91 ? -56.995 -10.470 71.284 1.00 73.56 91 ASN A C 1
ATOM 765 O O . ASN A 1 91 ? -56.138 -10.223 70.436 1.00 73.56 91 ASN A O 1
ATOM 769 N N . ARG A 1 92 ? -58.177 -9.837 71.284 1.00 69.62 92 ARG A N 1
ATOM 770 C CA . ARG A 1 92 ? -58.560 -8.824 70.276 1.00 69.62 92 ARG A CA 1
ATOM 771 C C . ARG A 1 92 ? -57.648 -7.576 70.259 1.00 69.62 92 ARG A C 1
ATOM 773 O O . ARG A 1 92 ? -57.240 -7.197 69.168 1.00 69.62 92 ARG A O 1
ATOM 780 N N . PRO A 1 93 ? -57.239 -6.989 71.401 1.00 75.62 93 PRO A N 1
ATOM 781 C CA . PRO A 1 93 ? -56.258 -5.896 71.402 1.00 75.62 93 PRO A CA 1
ATOM 782 C C . PRO A 1 93 ? -54.894 -6.305 70.823 1.00 75.62 93 PRO A C 1
ATOM 784 O O . PRO A 1 93 ? -54.255 -5.541 70.107 1.00 75.62 93 PRO A O 1
ATOM 787 N N . HIS A 1 94 ? -54.457 -7.538 71.085 1.00 76.88 94 HIS A N 1
ATOM 788 C CA . HIS A 1 94 ? -53.229 -8.101 70.527 1.00 76.88 94 HIS A CA 1
ATOM 789 C C . HIS A 1 94 ? -53.353 -8.345 69.016 1.00 76.88 94 HIS A C 1
ATOM 791 O O . HIS A 1 94 ? -52.390 -8.146 68.287 1.00 76.88 94 HIS A O 1
ATOM 797 N N . PHE A 1 95 ? -54.538 -8.718 68.524 1.00 77.25 95 PHE A N 1
ATOM 798 C CA . PHE A 1 95 ? -54.822 -8.790 67.088 1.00 77.25 95 PHE A CA 1
ATOM 799 C C . PHE A 1 95 ? -54.714 -7.418 66.409 1.00 77.25 95 PHE A C 1
ATOM 801 O O . PHE A 1 95 ? -54.032 -7.307 65.399 1.00 77.25 95 PHE A O 1
ATOM 808 N N . GLU A 1 96 ? -55.334 -6.380 66.977 1.00 76.44 96 GLU A N 1
ATOM 809 C CA . GLU A 1 96 ? -55.259 -4.992 66.485 1.00 76.44 96 GLU A CA 1
ATOM 810 C C . GLU A 1 96 ? -53.811 -4.466 66.459 1.00 76.44 96 GLU A C 1
ATOM 812 O O . GLU A 1 96 ? -53.373 -3.853 65.479 1.00 76.44 96 GLU A O 1
ATOM 817 N N . TYR A 1 97 ? -53.033 -4.774 67.500 1.00 81.62 97 TYR A N 1
ATOM 818 C CA . TYR A 1 97 ? -51.605 -4.464 67.555 1.00 81.62 97 TYR A CA 1
ATOM 819 C C . TYR A 1 97 ? -50.813 -5.181 66.454 1.00 81.62 97 TYR A C 1
ATOM 821 O O . TYR A 1 97 ? -50.111 -4.533 65.685 1.00 81.62 97 TYR A O 1
ATOM 829 N N . TRP A 1 98 ? -50.939 -6.506 66.330 1.00 77.12 98 TRP A N 1
ATOM 830 C CA . TRP A 1 98 ? -50.183 -7.263 65.327 1.00 77.12 98 TRP A CA 1
ATOM 831 C C . TRP A 1 98 ? -50.618 -6.959 63.893 1.00 77.12 98 TRP A C 1
ATOM 833 O O . TRP A 1 98 ? -49.779 -6.954 62.999 1.00 77.12 98 TRP A O 1
ATOM 843 N N . HIS A 1 99 ? -51.896 -6.657 63.663 1.00 77.19 99 HIS A N 1
ATOM 844 C CA . HIS A 1 99 ? -52.406 -6.240 62.356 1.00 77.19 99 HIS A CA 1
ATOM 845 C C . HIS A 1 99 ? -51.781 -4.915 61.910 1.00 77.19 99 HIS A C 1
ATOM 847 O O . HIS A 1 99 ? -51.183 -4.849 60.837 1.00 77.19 99 HIS A O 1
ATOM 853 N N . SER A 1 100 ? -51.812 -3.894 62.770 1.00 80.25 100 SER A N 1
ATOM 854 C CA . SER A 1 100 ? -51.172 -2.603 62.485 1.00 80.25 100 SER A CA 1
ATOM 855 C C . SER A 1 100 ? -49.642 -2.701 62.398 1.00 80.25 100 SER A C 1
ATOM 857 O O . SER A 1 100 ? -49.037 -2.083 61.523 1.00 80.25 100 SER A O 1
ATOM 859 N N . TYR A 1 101 ? -49.013 -3.524 63.242 1.00 83.88 101 TYR A N 1
ATOM 860 C CA . TYR A 1 101 ? -47.569 -3.764 63.232 1.00 83.88 101 TYR A CA 1
ATOM 861 C C . TYR A 1 101 ? -47.093 -4.429 61.935 1.00 83.88 101 TYR A C 1
ATOM 863 O O . TYR A 1 101 ? -46.130 -3.963 61.327 1.00 83.88 101 TYR A O 1
ATOM 871 N N . VAL A 1 102 ? -47.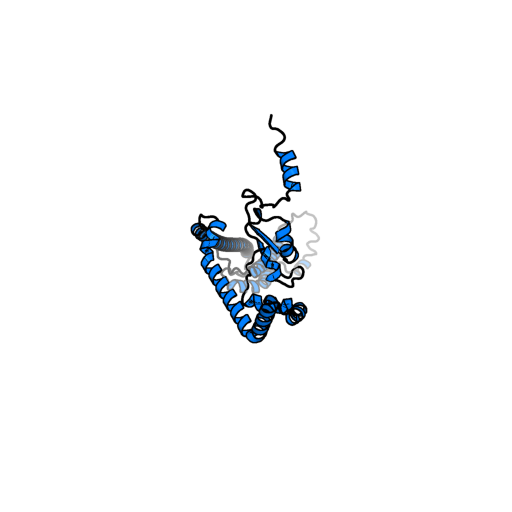761 -5.501 61.494 1.00 82.12 102 VAL A N 1
ATOM 872 C CA . VAL A 1 102 ? -47.393 -6.234 60.272 1.00 82.12 102 VAL A CA 1
ATOM 873 C C . VAL A 1 102 ? -47.553 -5.341 59.043 1.00 82.12 102 VAL A C 1
ATOM 875 O O . VAL A 1 102 ? -46.646 -5.300 58.214 1.00 82.12 102 VAL A O 1
ATOM 878 N N . LEU A 1 103 ? -48.645 -4.574 58.953 1.00 79.94 103 LEU A N 1
ATOM 879 C CA . LEU A 1 103 ? -48.863 -3.637 57.847 1.00 79.94 103 LEU A CA 1
ATOM 880 C C . LEU A 1 103 ? -47.807 -2.522 57.811 1.00 79.94 103 LEU A C 1
ATOM 882 O O . LEU A 1 103 ? -47.232 -2.270 56.756 1.00 79.94 103 LEU A O 1
ATOM 886 N N . ALA A 1 104 ? -47.491 -1.908 58.956 1.00 81.88 104 ALA A N 1
ATOM 887 C CA . ALA A 1 104 ? -46.462 -0.868 59.037 1.00 81.88 104 ALA A CA 1
ATOM 888 C C . ALA A 1 104 ? -45.051 -1.395 58.714 1.00 81.88 104 ALA A C 1
ATOM 890 O O . ALA A 1 104 ? -44.218 -0.676 58.164 1.00 81.88 104 ALA A O 1
ATOM 891 N N . ARG A 1 105 ? -44.758 -2.658 59.053 1.00 81.75 105 ARG A N 1
ATOM 892 C CA . ARG A 1 105 ? -43.477 -3.298 58.717 1.00 81.75 105 ARG A CA 1
ATOM 893 C C . ARG A 1 105 ? -43.390 -3.707 57.254 1.00 81.75 105 ARG A C 1
ATOM 895 O O . ARG A 1 105 ? -42.312 -3.589 56.686 1.00 81.75 105 ARG A O 1
ATOM 902 N N . LEU A 1 106 ? -44.495 -4.130 56.643 1.00 80.94 106 LEU A N 1
ATOM 903 C CA . LEU A 1 106 ? -44.555 -4.410 55.208 1.00 80.94 106 LEU A CA 1
ATOM 904 C C . LEU A 1 106 ? -44.344 -3.145 54.376 1.00 80.94 106 LEU A C 1
ATOM 906 O O . LEU A 1 106 ? -43.528 -3.170 53.459 1.00 80.94 106 LEU A O 1
ATOM 910 N N . SER A 1 107 ? -45.000 -2.033 54.727 1.00 82.38 107 SER A N 1
ATOM 911 C CA . SER A 1 107 ? -44.790 -0.759 54.028 1.00 82.38 107 SER A CA 1
ATOM 912 C C . SER A 1 107 ? -43.351 -0.261 54.185 1.00 82.38 107 SER A C 1
ATOM 914 O O . SER A 1 107 ? -42.715 0.104 53.202 1.00 82.38 107 SER A O 1
ATOM 916 N N . ALA A 1 108 ? -42.790 -0.334 55.398 1.00 83.88 108 ALA A N 1
ATOM 917 C CA . ALA A 1 108 ? -41.401 0.054 55.643 1.00 83.88 108 ALA A CA 1
ATOM 918 C C . ALA A 1 108 ? -40.386 -0.851 54.916 1.00 83.88 108 ALA A C 1
ATOM 920 O O . ALA A 1 108 ? -39.346 -0.370 54.470 1.00 83.88 108 ALA A O 1
ATOM 921 N N . ALA A 1 109 ? -40.673 -2.150 54.777 1.00 82.62 109 ALA A N 1
ATOM 922 C CA . ALA A 1 109 ? -39.839 -3.076 54.014 1.00 82.62 109 ALA A CA 1
ATOM 923 C C . ALA A 1 109 ? -39.891 -2.786 52.505 1.00 82.62 109 ALA A C 1
ATOM 925 O O . ALA A 1 109 ? -38.855 -2.836 51.845 1.00 82.62 109 ALA A O 1
ATOM 926 N N . GLN A 1 110 ? -41.069 -2.447 51.968 1.00 84.81 110 GLN A N 1
ATOM 927 C CA . GLN A 1 110 ? -41.235 -2.039 50.568 1.00 84.81 110 GLN A CA 1
ATOM 928 C C . GLN A 1 110 ? -40.459 -0.753 50.264 1.00 84.81 110 GLN A C 1
ATOM 930 O O . GLN A 1 110 ? -39.654 -0.737 49.336 1.00 84.81 110 GLN A O 1
ATOM 935 N N . GLU A 1 111 ? -40.614 0.285 51.091 1.00 87.69 111 GLU A N 1
ATOM 936 C CA . GLU A 1 111 ? -39.853 1.535 50.963 1.00 87.69 111 GLU A CA 1
ATOM 937 C C . GLU A 1 111 ? -38.340 1.281 51.031 1.00 87.69 111 GLU A C 1
ATOM 939 O O . GLU A 1 111 ? -37.570 1.799 50.219 1.00 87.69 111 GLU A O 1
ATOM 944 N N . TRP A 1 112 ? -37.892 0.442 51.969 1.00 87.81 112 TRP A N 1
ATOM 945 C CA . TRP A 1 112 ? -36.481 0.083 52.091 1.00 87.81 112 TRP A CA 1
ATOM 946 C C . TRP A 1 112 ? -35.960 -0.647 50.848 1.00 87.81 112 TRP A C 1
ATOM 948 O O . TRP A 1 112 ? -34.869 -0.330 50.369 1.00 87.81 112 TRP A O 1
ATOM 958 N N . LEU A 1 113 ? -36.741 -1.580 50.293 1.00 87.12 113 LEU A N 1
ATOM 959 C CA . LEU A 1 113 ? -36.382 -2.321 49.086 1.00 87.12 113 LEU A CA 1
ATOM 960 C C . LEU A 1 113 ? -36.233 -1.371 47.890 1.00 87.12 113 LEU A C 1
ATOM 962 O O . LEU A 1 113 ? -35.184 -1.376 47.244 1.00 87.12 113 LEU A O 1
ATOM 966 N N . GLU A 1 114 ? -37.211 -0.491 47.662 1.00 88.44 114 GLU A N 1
ATOM 967 C CA . GLU A 1 114 ? -37.166 0.527 46.605 1.00 88.44 114 GLU A CA 1
ATOM 968 C C . GLU A 1 114 ? -35.951 1.453 46.755 1.00 88.44 114 GLU A C 1
ATOM 970 O O . GLU A 1 114 ? -35.209 1.694 45.795 1.00 88.44 114 GLU A O 1
ATOM 975 N N . HIS A 1 115 ? -35.685 1.931 47.974 1.00 89.69 115 HIS A N 1
ATOM 976 C CA . HIS A 1 115 ? -34.513 2.753 48.261 1.00 89.69 115 HIS A CA 1
ATOM 977 C C . HIS A 1 115 ? -33.197 1.995 48.057 1.00 89.69 115 HIS A C 1
ATOM 979 O O . HIS A 1 115 ? -32.220 2.594 47.599 1.00 89.69 115 HIS A O 1
ATOM 985 N N . SER A 1 116 ? -33.141 0.705 48.389 1.00 86.81 116 SER A N 1
ATOM 986 C CA . SER A 1 116 ? -31.950 -0.127 48.199 1.00 86.81 116 SER A CA 1
ATOM 987 C C . SER A 1 116 ? -31.662 -0.357 46.712 1.00 86.81 116 SER A C 1
ATOM 989 O O . SER A 1 116 ? -30.523 -0.180 46.274 1.00 86.81 116 SER A O 1
ATOM 991 N N . GLU A 1 117 ? -32.693 -0.636 45.909 1.00 90.25 117 GLU A N 1
ATOM 992 C CA . GLU A 1 117 ? -32.571 -0.793 44.462 1.00 90.25 117 GLU A CA 1
ATOM 993 C C . GLU A 1 117 ? -32.128 0.508 43.801 1.00 90.25 117 GLU A C 1
ATOM 995 O O . GLU A 1 117 ? -31.243 0.509 42.943 1.00 90.25 117 GLU A O 1
ATOM 1000 N N . LEU A 1 118 ? -32.717 1.632 44.208 1.00 92.56 118 LEU A N 1
ATOM 1001 C CA . LEU A 1 118 ? -32.351 2.945 43.698 1.00 92.56 118 LEU A CA 1
ATOM 1002 C C . LEU A 1 118 ? -30.893 3.275 44.045 1.00 92.56 118 LEU A C 1
ATOM 1004 O O . LEU A 1 118 ? -30.143 3.696 43.160 1.00 92.56 118 LEU A O 1
ATOM 1008 N N . ARG A 1 119 ? -30.454 3.015 45.288 1.00 92.38 119 ARG A N 1
ATOM 1009 C CA . ARG A 1 119 ? -29.043 3.150 45.697 1.00 92.38 119 ARG A CA 1
ATOM 1010 C C . ARG A 1 119 ? -28.132 2.291 44.814 1.00 92.38 119 ARG A C 1
ATOM 1012 O O . ARG A 1 119 ? -27.151 2.809 44.287 1.00 92.38 119 ARG A O 1
ATOM 1019 N N . GLN A 1 120 ? -28.475 1.023 44.584 1.00 92.44 120 GLN A N 1
ATOM 1020 C CA . GLN A 1 120 ? -27.703 0.122 43.717 1.00 92.44 120 GLN A CA 1
ATOM 1021 C C . GLN A 1 120 ? -27.631 0.625 42.269 1.00 92.44 120 GLN A C 1
ATOM 1023 O O . GLN A 1 120 ? -26.555 0.651 41.672 1.00 92.44 120 GLN A O 1
ATOM 1028 N N . ARG A 1 121 ? -28.747 1.099 41.702 1.00 94.75 121 ARG A N 1
ATOM 1029 C CA . ARG A 1 121 ? -28.778 1.677 40.348 1.00 94.75 121 ARG A CA 1
ATOM 1030 C C . ARG A 1 121 ? -27.894 2.916 40.242 1.00 94.75 121 ARG A C 1
ATOM 1032 O O . ARG A 1 121 ? -27.160 3.044 39.264 1.00 94.75 121 ARG A O 1
ATOM 1039 N N . ILE A 1 122 ? -27.929 3.803 41.239 1.00 95.50 122 ILE A N 1
ATOM 1040 C CA . ILE A 1 122 ? -27.063 4.989 41.281 1.00 95.50 122 ILE A CA 1
ATOM 1041 C C . ILE A 1 122 ? -25.595 4.580 41.380 1.00 95.50 122 ILE A C 1
ATOM 1043 O O . ILE A 1 122 ? -24.786 5.101 40.619 1.00 95.50 122 ILE A O 1
ATOM 1047 N N . LEU A 1 123 ? -25.242 3.639 42.258 1.00 95.75 123 LEU A N 1
ATOM 1048 C CA . LEU A 1 123 ? -23.862 3.165 42.405 1.00 95.75 123 LEU A CA 1
ATOM 1049 C C . LEU A 1 123 ? -23.340 2.535 41.112 1.00 95.75 123 LEU A C 1
ATOM 1051 O O . LEU A 1 123 ? -22.255 2.883 40.648 1.00 95.75 123 LEU A O 1
ATOM 1055 N N . ASN A 1 124 ? -24.142 1.686 40.471 1.00 95.94 124 ASN A N 1
ATOM 1056 C CA . ASN A 1 124 ? -23.804 1.117 39.169 1.00 95.94 124 ASN A CA 1
ATOM 1057 C C . ASN A 1 124 ? -23.633 2.216 38.118 1.00 95.94 124 ASN A C 1
ATOM 1059 O O . ASN A 1 124 ? -22.660 2.208 37.363 1.00 95.94 124 ASN A O 1
ATOM 1063 N N . ARG A 1 125 ? -24.527 3.212 38.097 1.00 96.38 125 ARG A N 1
ATOM 1064 C CA . ARG A 1 125 ? -24.416 4.342 37.174 1.00 96.38 125 ARG A CA 1
ATOM 1065 C C . ARG A 1 125 ? -23.149 5.158 37.427 1.00 96.38 125 ARG A C 1
ATOM 1067 O O . ARG A 1 125 ? -22.461 5.485 36.464 1.00 96.38 125 ARG A O 1
ATOM 1074 N N . LEU A 1 126 ? -22.809 5.441 38.681 1.00 96.75 126 LEU A N 1
ATOM 1075 C CA . LEU A 1 126 ? -21.581 6.143 39.053 1.00 96.75 126 LEU A CA 1
ATOM 1076 C C . LEU A 1 126 ? -20.340 5.370 38.607 1.00 96.75 126 LEU A C 1
ATOM 1078 O O . LEU A 1 126 ? -19.481 5.960 37.960 1.00 96.75 126 LEU A O 1
ATOM 1082 N N . ASN A 1 127 ? -20.290 4.059 38.848 1.00 96.75 127 ASN A N 1
ATOM 1083 C CA . ASN A 1 127 ? -19.184 3.214 38.395 1.00 96.75 127 ASN A CA 1
ATOM 1084 C C . ASN A 1 127 ? -19.042 3.237 36.866 1.00 96.75 127 ASN A C 1
ATOM 1086 O O . ASN A 1 127 ? -17.940 3.430 36.354 1.00 96.75 127 ASN A O 1
ATOM 1090 N N . THR A 1 128 ? -20.150 3.123 36.121 1.00 96.69 128 THR A N 1
ATOM 1091 C CA . THR A 1 128 ? -20.099 3.203 34.648 1.00 96.69 128 THR A CA 1
ATOM 1092 C C . THR A 1 128 ? -19.627 4.568 34.153 1.00 96.69 128 THR A C 1
ATOM 1094 O O . THR A 1 128 ? -18.833 4.641 33.220 1.00 96.69 128 THR A O 1
ATOM 1097 N N . LEU A 1 129 ? -20.072 5.660 34.783 1.00 96.19 129 LEU A N 1
ATOM 1098 C CA . LEU A 1 129 ? -19.642 7.010 34.419 1.00 96.19 129 LEU A CA 1
ATOM 1099 C C . LEU A 1 129 ? -18.166 7.242 34.756 1.00 96.19 129 LEU A C 1
ATOM 1101 O O . LEU A 1 129 ? -17.467 7.884 33.977 1.00 96.19 129 LEU A O 1
ATOM 1105 N N . GLN A 1 130 ? -17.676 6.699 35.872 1.00 96.56 130 GLN A N 1
ATOM 1106 C CA . GLN A 1 130 ? -16.259 6.752 36.231 1.00 96.56 130 GLN A CA 1
ATOM 1107 C C . GLN A 1 130 ? -15.390 5.987 35.229 1.00 96.56 130 GLN A C 1
ATOM 1109 O O . GLN A 1 130 ? -14.368 6.517 34.800 1.00 96.56 130 GLN A O 1
ATOM 1114 N N . GLN A 1 131 ? -15.813 4.793 34.801 1.00 96.38 131 GLN A N 1
ATOM 1115 C CA . GLN A 1 131 ? -15.122 4.045 33.745 1.00 96.38 131 GLN A CA 1
ATOM 1116 C C . GLN A 1 131 ? -15.088 4.828 32.430 1.00 96.38 131 GLN A C 1
ATOM 1118 O O . GLN A 1 131 ? -14.018 5.018 31.859 1.00 96.38 131 GLN A O 1
ATOM 1123 N N . GLN A 1 132 ? -16.229 5.368 31.993 1.00 96.62 132 GLN A N 1
ATOM 1124 C CA . GLN A 1 132 ? -16.295 6.183 30.777 1.00 96.62 132 GLN A CA 1
ATOM 1125 C C . GLN A 1 132 ? -15.401 7.422 30.864 1.00 96.62 132 GLN A C 1
ATOM 1127 O O . GLN A 1 132 ? -14.734 7.774 29.895 1.00 96.62 132 GLN A O 1
ATOM 1132 N N . LEU A 1 133 ? -15.369 8.096 32.013 1.00 97.12 133 LEU A N 1
ATOM 1133 C CA . LEU A 1 133 ? -14.520 9.264 32.214 1.00 97.12 133 LEU A CA 1
ATOM 1134 C C . LEU A 1 133 ? -13.035 8.890 32.141 1.00 97.12 133 LEU A C 1
ATOM 1136 O O . LEU A 1 133 ? -12.278 9.595 31.476 1.00 97.12 133 LEU A O 1
ATOM 1140 N N . ALA A 1 134 ? -12.634 7.772 32.749 1.00 96.62 134 ALA A N 1
ATOM 1141 C CA . ALA A 1 134 ? -11.266 7.267 32.667 1.00 96.62 134 ALA A CA 1
ATOM 1142 C C . ALA A 1 134 ? -10.865 6.932 31.218 1.00 96.62 134 ALA A C 1
ATOM 1144 O O . ALA A 1 134 ? -9.809 7.366 30.758 1.00 96.62 134 ALA A O 1
ATOM 1145 N N . GLU A 1 135 ? -11.732 6.251 30.462 1.00 96.75 135 GLU A N 1
ATOM 1146 C CA . GLU A 1 135 ? -11.507 5.956 29.039 1.00 96.75 135 GLU A CA 1
ATOM 1147 C C . GLU A 1 135 ? -11.355 7.236 28.207 1.00 96.75 135 GLU A C 1
ATOM 1149 O O . GLU A 1 135 ? -10.449 7.351 27.381 1.00 96.75 135 GLU A O 1
ATOM 1154 N N . ARG A 1 136 ? -12.221 8.232 28.435 1.00 95.62 136 ARG A N 1
ATOM 1155 C CA . ARG A 1 136 ? -12.156 9.520 27.730 1.00 95.62 136 ARG A CA 1
ATOM 1156 C C . ARG A 1 136 ? -10.890 10.297 28.071 1.00 95.62 136 ARG A C 1
ATOM 1158 O O . ARG A 1 136 ? -10.291 10.883 27.172 1.00 95.62 136 ARG A O 1
ATOM 1165 N N . GLN A 1 137 ? -10.463 10.282 29.331 1.00 96.69 137 GLN A N 1
ATOM 1166 C CA . GLN A 1 137 ? -9.205 10.900 29.750 1.00 96.69 137 GLN A CA 1
ATOM 1167 C C . GLN A 1 137 ? -8.001 10.221 29.096 1.00 96.69 137 GLN A C 1
ATOM 1169 O O . GLN A 1 137 ? -7.116 10.912 28.594 1.00 96.69 137 GLN A O 1
ATOM 1174 N N . GLN A 1 138 ? -7.992 8.889 29.028 1.00 95.75 138 GLN A N 1
ATOM 1175 C CA . GLN A 1 138 ? -6.939 8.143 28.343 1.00 95.75 138 GLN A CA 1
ATOM 1176 C C . GLN A 1 138 ? -6.898 8.478 26.844 1.00 95.75 138 GLN A C 1
ATOM 1178 O O . GLN A 1 138 ? -5.831 8.781 26.312 1.00 95.75 138 GLN A O 1
ATOM 1183 N N . GLN A 1 139 ? -8.055 8.509 26.172 1.00 94.69 139 GLN A N 1
ATOM 1184 C CA . GLN A 1 139 ? -8.152 8.920 24.765 1.00 94.69 139 GLN A CA 1
ATOM 1185 C C . GLN A 1 139 ? -7.636 10.346 24.549 1.00 94.69 139 GLN A C 1
ATOM 1187 O O . GLN A 1 139 ? -6.922 10.613 23.584 1.00 94.69 139 GLN A O 1
ATOM 1192 N N . GLN A 1 140 ? -7.974 11.274 25.446 1.00 95.19 140 GLN A N 1
ATOM 1193 C CA . GLN A 1 140 ? -7.501 12.652 25.363 1.00 95.19 140 GLN A CA 1
ATOM 1194 C C . GLN A 1 140 ? -5.978 12.739 25.516 1.00 95.19 140 GLN A C 1
ATOM 1196 O O . GLN A 1 140 ? -5.336 13.456 24.750 1.00 95.19 140 GLN A O 1
ATOM 1201 N N . GLN A 1 141 ? -5.397 12.007 26.469 1.00 93.94 141 GLN A N 1
ATOM 1202 C CA . GLN A 1 141 ? -3.946 11.957 26.666 1.00 93.94 141 GLN A CA 1
ATOM 1203 C C . GLN A 1 141 ? -3.231 11.366 25.446 1.00 93.94 141 GLN A C 1
ATOM 1205 O O . GLN A 1 141 ? -2.204 11.893 25.022 1.00 93.94 141 GLN A O 1
ATOM 1210 N N . GLU A 1 142 ? -3.793 10.321 24.837 1.00 93.00 142 GLU A N 1
ATOM 1211 C CA . GLU A 1 142 ? -3.256 9.731 23.610 1.00 93.00 142 GLU A CA 1
ATOM 1212 C C . GLU A 1 142 ? -3.335 10.700 22.421 1.00 93.00 142 GLU A C 1
ATOM 1214 O O . GLU A 1 142 ? -2.391 10.829 21.643 1.00 93.00 142 GLU A O 1
ATOM 1219 N N . LEU A 1 143 ? -4.440 11.431 22.275 1.00 90.31 143 LEU A N 1
ATOM 1220 C CA . LEU A 1 143 ? -4.559 12.450 21.233 1.00 90.31 143 LEU A CA 1
ATOM 1221 C C . LEU A 1 143 ? -3.580 13.603 21.457 1.00 90.31 143 LEU A C 1
ATOM 1223 O O . LEU A 1 143 ? -2.963 14.066 20.500 1.00 90.31 143 LEU A O 1
ATOM 1227 N N . GLN A 1 144 ? -3.400 14.045 22.702 1.00 91.25 144 GLN A N 1
ATOM 1228 C CA . GLN A 1 144 ? -2.422 15.075 23.042 1.00 91.25 144 GLN A CA 1
ATOM 1229 C C . GLN A 1 144 ? -0.995 14.615 22.742 1.00 91.25 144 GLN A C 1
ATOM 1231 O O . GLN A 1 144 ? -0.248 15.366 22.119 1.00 91.25 144 GLN A O 1
ATOM 1236 N N . SER A 1 145 ? -0.619 13.382 23.093 1.00 90.12 145 SER A N 1
ATOM 1237 C CA . SER A 1 145 ? 0.715 12.861 22.775 1.00 90.12 145 SER A CA 1
ATOM 1238 C C . SER A 1 145 ? 0.942 12.778 21.261 1.00 90.12 145 SER A C 1
ATOM 1240 O O . SER A 1 145 ? 1.971 13.244 20.763 1.00 90.12 145 SER A O 1
ATOM 1242 N N . ARG A 1 146 ? -0.055 12.307 20.501 1.00 86.19 146 ARG A N 1
ATOM 1243 C CA . ARG A 1 146 ? -0.024 12.303 19.029 1.00 86.19 146 ARG A CA 1
ATOM 1244 C C . ARG A 1 146 ? 0.112 13.710 18.450 1.00 86.19 146 ARG A C 1
ATOM 1246 O O . ARG A 1 146 ? 0.927 13.902 17.557 1.00 86.19 146 ARG A O 1
ATOM 1253 N N . LEU A 1 147 ? -0.634 14.685 18.968 1.00 84.75 147 LEU A N 1
ATOM 1254 C CA . LEU A 1 147 ? -0.565 16.087 18.540 1.00 84.75 147 LEU A CA 1
ATOM 1255 C C . LEU A 1 147 ? 0.799 16.715 18.843 1.00 84.75 147 LEU A C 1
ATOM 1257 O O . LEU A 1 147 ? 1.357 17.377 17.978 1.00 84.75 147 LEU A O 1
ATOM 1261 N N . THR A 1 148 ? 1.363 16.476 20.031 1.00 85.25 148 THR A N 1
ATOM 1262 C CA . THR A 1 148 ? 2.698 16.998 20.393 1.00 85.25 148 THR A CA 1
ATOM 1263 C C . THR A 1 148 ? 3.820 16.401 19.550 1.00 85.25 148 THR A C 1
ATOM 1265 O O . THR A 1 148 ? 4.825 17.062 19.311 1.00 85.25 148 THR A O 1
ATOM 1268 N N . THR A 1 149 ? 3.637 15.168 19.073 1.00 80.25 149 THR A N 1
ATOM 1269 C CA . THR A 1 149 ? 4.591 14.475 18.198 1.00 80.25 149 THR A CA 1
ATOM 1270 C C . THR A 1 149 ? 4.323 14.787 16.722 1.00 80.25 149 THR A C 1
ATOM 1272 O O . THR A 1 149 ? 5.126 14.433 15.860 1.00 80.25 149 THR A O 1
ATOM 1275 N N . TYR A 1 150 ? 3.199 15.439 16.400 1.00 77.00 150 TYR A N 1
ATOM 1276 C CA . TYR A 1 150 ? 2.826 15.735 15.027 1.00 77.00 150 TYR A CA 1
ATOM 1277 C C . TYR A 1 150 ? 3.757 16.815 14.459 1.00 77.00 150 TYR A C 1
ATOM 1279 O O . TYR A 1 150 ? 3.836 17.913 15.015 1.00 77.00 150 TYR A O 1
ATOM 1287 N N . PRO A 1 151 ? 4.467 16.542 13.354 1.00 78.44 151 PRO A N 1
ATOM 1288 C CA . PRO A 1 151 ? 5.384 17.519 12.785 1.00 78.44 151 PRO A CA 1
ATOM 1289 C C . PRO A 1 151 ? 4.645 18.762 12.287 1.00 78.44 151 PRO A C 1
ATOM 1291 O O . PRO A 1 151 ? 3.591 18.657 11.662 1.00 78.44 151 PRO A O 1
ATOM 1294 N N . ALA A 1 152 ? 5.232 19.935 12.531 1.00 79.56 152 ALA A N 1
ATOM 1295 C CA . ALA A 1 152 ? 4.670 21.225 12.128 1.00 79.56 152 ALA A CA 1
ATOM 1296 C C . ALA A 1 152 ? 4.685 21.454 10.603 1.00 79.56 152 ALA A C 1
ATOM 1298 O O . ALA A 1 152 ? 3.993 22.336 10.101 1.00 79.56 152 ALA A O 1
ATOM 1299 N N . THR A 1 153 ? 5.487 20.685 9.865 1.00 80.88 153 THR A N 1
ATOM 1300 C CA . THR A 1 153 ? 5.596 20.764 8.407 1.00 80.88 153 THR A CA 1
ATOM 1301 C C . THR A 1 153 ? 4.542 19.899 7.714 1.00 80.88 153 THR A C 1
ATOM 1303 O O . THR A 1 153 ? 4.133 18.854 8.224 1.00 80.88 153 THR A O 1
ATOM 1306 N N . ASP A 1 154 ? 4.101 20.340 6.533 1.00 84.88 154 ASP A N 1
ATOM 1307 C CA . ASP A 1 154 ? 3.129 19.608 5.716 1.00 84.88 154 ASP A CA 1
ATOM 1308 C C . ASP A 1 154 ? 3.649 18.225 5.293 1.00 84.88 154 ASP A C 1
ATOM 1310 O O . ASP A 1 154 ? 4.847 18.042 5.068 1.00 84.88 154 ASP A O 1
ATOM 1314 N N . PHE A 1 155 ? 2.733 17.261 5.150 1.00 83.25 155 PHE A N 1
ATOM 1315 C CA . PHE A 1 155 ? 3.041 15.881 4.783 1.00 83.25 155 PHE A CA 1
ATOM 1316 C C . PHE A 1 155 ? 3.927 15.783 3.538 1.00 83.25 155 PHE A C 1
ATOM 1318 O O . PHE A 1 155 ? 4.914 15.052 3.574 1.00 83.25 155 PHE A O 1
ATOM 1325 N N . TYR A 1 156 ? 3.631 16.519 2.462 1.00 83.19 156 TYR A N 1
ATOM 1326 C CA . TYR A 1 156 ? 4.369 16.386 1.203 1.00 83.19 156 TYR A CA 1
ATOM 1327 C C . TYR A 1 156 ? 5.826 16.841 1.331 1.00 83.19 156 TYR A C 1
ATOM 1329 O O . TYR A 1 156 ? 6.709 16.258 0.704 1.00 83.19 156 TYR A O 1
ATOM 1337 N N . SER A 1 157 ? 6.097 17.818 2.196 1.00 84.56 157 SER A N 1
ATOM 1338 C CA . SER A 1 157 ? 7.451 18.319 2.447 1.00 84.56 157 SER A CA 1
ATOM 1339 C C . SER A 1 157 ? 8.318 17.322 3.217 1.00 84.56 157 SER A C 1
ATOM 1341 O O . SER A 1 157 ? 9.521 17.241 2.989 1.00 84.56 157 SER A O 1
ATOM 1343 N N . ARG A 1 158 ? 7.720 16.556 4.134 1.00 85.06 158 ARG A N 1
ATOM 1344 C CA . ARG A 1 158 ? 8.430 15.577 4.980 1.00 85.06 158 ARG A CA 1
ATOM 1345 C C . ARG A 1 158 ? 8.356 14.154 4.455 1.00 85.06 158 ARG A C 1
ATOM 1347 O O . ARG A 1 158 ? 9.199 13.350 4.827 1.00 85.06 158 ARG A O 1
ATOM 1354 N N . PHE A 1 159 ? 7.420 13.841 3.561 1.00 85.94 159 PHE A N 1
ATOM 1355 C CA . PHE A 1 159 ? 7.259 12.508 2.983 1.00 85.94 159 PHE A CA 1
ATOM 1356 C C . PHE A 1 159 ? 8.577 11.960 2.421 1.00 85.94 159 PHE A C 1
ATOM 1358 O O . PHE A 1 159 ? 8.960 10.832 2.725 1.00 85.94 159 PHE A O 1
ATOM 1365 N N . TYR A 1 160 ? 9.302 12.783 1.663 1.00 83.62 160 TYR A N 1
ATOM 1366 C CA . TYR A 1 160 ? 10.581 12.400 1.066 1.00 83.62 160 TYR A CA 1
ATOM 1367 C C . TYR A 1 160 ? 11.696 12.171 2.083 1.00 83.62 160 TYR A C 1
ATOM 1369 O O . TYR A 1 160 ? 12.657 11.498 1.742 1.00 83.62 160 TYR A O 1
ATOM 1377 N N . THR A 1 161 ? 11.575 12.703 3.300 1.00 85.88 161 THR A N 1
ATOM 1378 C CA . THR A 1 161 ? 12.590 12.612 4.356 1.00 85.88 161 THR A CA 1
ATOM 1379 C C . THR A 1 161 ? 12.239 11.506 5.349 1.00 85.88 161 THR A C 1
ATOM 1381 O O . THR A 1 161 ? 13.031 10.590 5.558 1.00 85.88 161 THR A O 1
ATOM 1384 N N . ASP A 1 162 ? 11.023 11.544 5.902 1.00 89.25 162 ASP A N 1
ATOM 1385 C CA . ASP A 1 162 ? 10.513 10.605 6.908 1.00 89.25 162 ASP A CA 1
ATOM 1386 C C . ASP A 1 162 ? 10.472 9.171 6.358 1.00 89.25 162 ASP A C 1
ATOM 1388 O O . ASP A 1 162 ? 10.808 8.212 7.053 1.00 89.25 162 ASP A O 1
ATOM 1392 N N . TYR A 1 163 ? 10.075 9.021 5.089 1.00 91.00 163 TYR A N 1
ATOM 1393 C CA . TYR A 1 163 ? 9.913 7.717 4.444 1.00 91.00 163 TYR A CA 1
ATOM 1394 C C . TYR A 1 163 ? 11.079 7.349 3.533 1.00 91.00 163 TYR A C 1
ATOM 1396 O O . TYR A 1 163 ? 11.065 6.253 2.970 1.00 91.00 163 TYR A O 1
ATOM 1404 N N . HIS A 1 164 ? 12.105 8.197 3.416 1.00 92.06 164 HIS A N 1
ATOM 1405 C CA . HIS A 1 164 ? 13.283 7.900 2.601 1.00 92.06 164 HIS A CA 1
ATOM 1406 C C . HIS A 1 164 ? 13.882 6.518 2.900 1.00 92.06 164 HIS A C 1
ATOM 1408 O O . HIS A 1 164 ? 14.095 5.748 1.959 1.00 92.06 164 HIS A O 1
ATOM 1414 N N . PRO A 1 165 ? 14.086 6.126 4.180 1.00 94.94 165 PRO A N 1
ATOM 1415 C CA . PRO A 1 165 ? 14.687 4.829 4.483 1.00 94.94 165 PRO A CA 1
ATOM 1416 C C . PRO A 1 165 ? 13.802 3.660 4.034 1.00 94.94 165 PRO A C 1
ATOM 1418 O O . PRO A 1 165 ? 14.304 2.643 3.563 1.00 94.94 165 PRO A O 1
ATOM 1421 N N . LEU A 1 166 ? 12.477 3.810 4.138 1.00 95.75 166 LEU A N 1
ATOM 1422 C CA . LEU A 1 166 ? 11.517 2.798 3.695 1.00 95.75 166 LEU A CA 1
ATOM 1423 C C . LEU A 1 166 ? 11.456 2.703 2.168 1.00 95.75 166 LEU A C 1
ATOM 1425 O O . LEU A 1 166 ? 11.360 1.600 1.636 1.00 95.75 166 LEU A O 1
ATOM 1429 N N . GLN A 1 167 ? 11.548 3.832 1.464 1.00 93.94 167 GLN A N 1
ATOM 1430 C CA . GLN A 1 167 ? 11.612 3.876 0.001 1.00 93.94 167 GLN A CA 1
ATOM 1431 C C . GLN A 1 167 ? 12.884 3.197 -0.515 1.00 93.94 167 GLN A C 1
ATOM 1433 O O . GLN A 1 167 ? 12.797 2.350 -1.404 1.00 93.94 167 GLN A O 1
ATOM 1438 N N . ILE A 1 168 ? 14.041 3.501 0.088 1.00 95.56 168 ILE A N 1
ATOM 1439 C CA . ILE A 1 168 ? 15.303 2.808 -0.207 1.00 95.56 168 ILE A CA 1
ATOM 1440 C C . ILE A 1 168 ? 15.137 1.313 0.045 1.00 95.56 168 ILE A C 1
ATOM 1442 O O . ILE A 1 168 ? 15.457 0.503 -0.821 1.00 95.56 168 ILE A O 1
ATOM 1446 N N . ARG A 1 169 ? 14.579 0.929 1.198 1.00 97.31 169 ARG A N 1
ATOM 1447 C CA . ARG A 1 169 ? 14.421 -0.483 1.540 1.00 97.31 169 ARG A CA 1
ATOM 1448 C C . ARG A 1 169 ? 13.510 -1.226 0.565 1.00 97.31 169 ARG A C 1
ATOM 1450 O O . ARG A 1 169 ? 13.814 -2.351 0.178 1.00 97.31 169 ARG A O 1
ATOM 1457 N N . LEU A 1 170 ? 12.403 -0.610 0.160 1.00 96.81 170 LEU A N 1
ATOM 1458 C CA . LEU A 1 170 ? 11.498 -1.167 -0.843 1.00 96.81 170 LEU A CA 1
ATOM 1459 C C . LEU A 1 170 ? 12.205 -1.336 -2.192 1.00 96.81 170 LEU A C 1
ATOM 1461 O O . LEU A 1 170 ? 12.055 -2.375 -2.835 1.00 96.81 170 LEU A O 1
ATOM 1465 N N . PHE A 1 171 ? 12.997 -0.342 -2.599 1.00 95.00 171 PHE A N 1
ATOM 1466 C CA . PHE A 1 171 ? 13.799 -0.406 -3.816 1.00 95.00 171 PHE A CA 1
ATOM 1467 C C . PHE A 1 171 ? 14.827 -1.545 -3.762 1.00 95.00 171 PHE A C 1
ATOM 1469 O O . PHE A 1 171 ? 14.875 -2.358 -4.682 1.00 95.00 171 PHE A O 1
ATOM 1476 N N . GLU A 1 172 ? 15.586 -1.665 -2.669 1.00 96.44 172 GLU A N 1
ATOM 1477 C CA . GLU A 1 172 ? 16.552 -2.751 -2.459 1.00 96.44 172 GLU A CA 1
ATOM 1478 C C . GLU A 1 172 ? 15.896 -4.131 -2.556 1.00 96.44 172 GLU A C 1
ATOM 1480 O O . GLU A 1 172 ? 16.417 -5.019 -3.229 1.00 96.44 172 GLU A O 1
ATOM 1485 N N . LEU A 1 173 ? 14.747 -4.317 -1.900 1.00 97.31 173 LEU A N 1
ATOM 1486 C CA . LEU A 1 173 ? 14.014 -5.584 -1.917 1.00 97.31 173 LEU A CA 1
ATOM 1487 C C . LEU A 1 173 ? 13.470 -5.909 -3.313 1.00 97.31 173 LEU A C 1
ATOM 1489 O O . LEU A 1 173 ? 13.576 -7.050 -3.760 1.00 97.31 173 LEU A O 1
ATOM 1493 N N . SER A 1 174 ? 12.924 -4.913 -4.014 1.00 95.06 174 SER A N 1
ATOM 1494 C CA . SER A 1 174 ? 12.455 -5.064 -5.397 1.00 95.06 174 SER A CA 1
ATOM 1495 C C . SER A 1 174 ? 13.596 -5.475 -6.330 1.00 95.06 174 SER A C 1
ATOM 1497 O O . SER A 1 174 ? 13.470 -6.421 -7.108 1.00 95.06 174 SER A O 1
ATOM 1499 N N . TRP A 1 175 ? 14.749 -4.821 -6.194 1.00 93.81 175 TRP A N 1
ATOM 1500 C CA . TRP A 1 175 ? 15.951 -5.138 -6.953 1.00 93.81 175 TRP A CA 1
ATOM 1501 C C . TRP A 1 175 ? 16.466 -6.554 -6.664 1.00 93.81 175 TRP A C 1
ATOM 1503 O O . TRP A 1 175 ? 16.726 -7.320 -7.590 1.00 93.81 175 TRP A O 1
ATOM 1513 N N . GLN A 1 176 ? 16.551 -6.944 -5.389 1.00 95.75 176 GLN A N 1
ATOM 1514 C CA . GLN A 1 176 ? 16.935 -8.304 -4.994 1.00 95.75 176 GLN A CA 1
ATOM 1515 C C . GLN A 1 176 ? 15.988 -9.356 -5.577 1.00 95.75 176 GLN A C 1
ATOM 1517 O O . GLN A 1 176 ? 16.442 -10.386 -6.074 1.00 95.75 176 GLN A O 1
ATOM 1522 N N . PHE A 1 177 ? 14.682 -9.089 -5.556 1.00 95.56 177 PHE A N 1
ATOM 1523 C CA . PHE A 1 177 ? 13.686 -9.968 -6.157 1.00 95.56 177 PHE A CA 1
ATOM 1524 C C . PHE A 1 177 ? 13.899 -10.121 -7.670 1.00 95.56 177 PHE A C 1
ATOM 1526 O O . PHE A 1 177 ? 13.952 -11.245 -8.168 1.00 95.56 177 PHE A O 1
ATOM 1533 N N . GLN A 1 178 ? 14.093 -9.015 -8.398 1.00 93.75 178 GLN A N 1
ATOM 1534 C CA . GLN A 1 178 ? 14.373 -9.051 -9.838 1.00 93.75 178 GLN A CA 1
ATOM 1535 C C . GLN A 1 178 ? 15.633 -9.864 -10.157 1.00 93.75 178 GLN A C 1
ATOM 1537 O O . GLN A 1 178 ? 15.612 -10.701 -11.060 1.00 93.75 178 GLN A O 1
ATOM 1542 N N . GLN A 1 179 ? 16.704 -9.688 -9.377 1.00 93.50 179 GLN A N 1
ATOM 1543 C CA . GLN A 1 179 ? 17.935 -10.466 -9.532 1.00 93.50 179 GLN A CA 1
ATOM 1544 C C . GLN A 1 179 ? 17.717 -11.963 -9.298 1.00 93.50 179 GLN A C 1
ATOM 1546 O O . GLN A 1 179 ? 18.216 -12.787 -10.065 1.00 93.50 179 GLN A O 1
ATOM 1551 N N . GLN A 1 180 ? 16.969 -12.334 -8.257 1.00 96.06 180 GLN A N 1
ATOM 1552 C CA . GLN A 1 180 ? 16.663 -13.736 -7.968 1.00 96.06 180 GLN A CA 1
ATOM 1553 C C . GLN A 1 180 ? 15.823 -14.370 -9.079 1.00 96.06 180 GLN A C 1
ATOM 1555 O O . GLN A 1 180 ? 16.121 -15.488 -9.500 1.00 96.06 180 GLN A O 1
ATOM 1560 N N . GLU A 1 181 ? 14.833 -13.653 -9.612 1.00 95.69 181 GLU A N 1
ATOM 1561 C CA . GLU A 1 181 ? 14.043 -14.125 -10.752 1.00 95.69 181 GLU A CA 1
ATOM 1562 C C . GLU A 1 181 ? 14.883 -14.256 -12.030 1.00 95.69 181 GLU A C 1
ATOM 1564 O O . GLU A 1 181 ? 14.746 -15.247 -12.752 1.00 95.69 181 GLU A O 1
ATOM 1569 N N . ALA A 1 182 ? 15.805 -13.322 -12.283 1.00 95.19 182 ALA A N 1
ATOM 1570 C CA . ALA A 1 182 ? 16.746 -13.419 -13.397 1.00 95.19 182 ALA A CA 1
ATOM 1571 C C . ALA A 1 182 ? 17.659 -14.652 -13.269 1.00 95.19 182 ALA A C 1
ATOM 1573 O O . ALA A 1 182 ? 17.872 -15.367 -14.246 1.00 95.19 182 ALA A O 1
ATOM 1574 N N . LEU A 1 183 ? 18.160 -14.940 -12.061 1.00 95.50 183 LEU A N 1
ATOM 1575 C CA . LEU A 1 183 ? 18.997 -16.114 -11.785 1.00 95.50 183 LEU A CA 1
ATOM 1576 C C . LEU A 1 183 ? 18.215 -17.426 -11.890 1.00 95.50 183 LEU A C 1
ATOM 1578 O O . LEU A 1 183 ? 18.729 -18.410 -12.425 1.00 95.50 183 LEU A O 1
ATOM 1582 N N . ARG A 1 184 ? 16.966 -17.447 -11.413 1.00 96.94 184 ARG A N 1
ATOM 1583 C CA . ARG A 1 184 ? 16.076 -18.609 -11.516 1.00 96.94 184 ARG A CA 1
ATOM 1584 C C . ARG A 1 184 ? 15.805 -18.987 -12.973 1.00 96.94 184 ARG A C 1
ATOM 1586 O O . ARG A 1 184 ? 15.687 -20.170 -13.272 1.00 96.94 184 ARG A O 1
ATOM 1593 N N . ARG A 1 185 ? 15.723 -17.992 -13.863 1.00 96.00 185 ARG A N 1
ATOM 1594 C CA . ARG A 1 185 ? 15.437 -18.134 -15.304 1.00 96.00 185 ARG A CA 1
ATOM 1595 C C . ARG A 1 185 ? 16.671 -17.854 -16.172 1.00 96.00 185 ARG A C 1
ATOM 1597 O O . ARG A 1 185 ? 16.561 -17.322 -17.277 1.00 96.00 185 ARG A O 1
ATOM 1604 N N . LYS A 1 186 ? 17.871 -18.142 -15.649 1.00 96.00 186 LYS A N 1
ATOM 1605 C CA . LYS A 1 186 ? 19.151 -17.735 -16.259 1.00 96.00 186 LYS A CA 1
ATOM 1606 C C . LYS A 1 186 ? 19.313 -18.203 -17.706 1.00 96.00 186 LYS A C 1
ATOM 1608 O O . LYS A 1 186 ? 19.909 -17.488 -18.513 1.00 96.00 186 LYS A O 1
ATOM 1613 N N . ASP A 1 187 ? 18.813 -19.395 -18.029 1.00 96.62 187 ASP A N 1
ATOM 1614 C CA . ASP A 1 187 ? 19.020 -20.019 -19.332 1.00 96.62 187 ASP A CA 1
ATOM 1615 C C . ASP A 1 187 ? 18.135 -19.322 -20.373 1.00 96.62 187 ASP A C 1
ATOM 1617 O O . ASP A 1 187 ? 18.626 -18.913 -21.428 1.00 96.62 187 ASP A O 1
ATOM 1621 N N . GLU A 1 188 ? 16.868 -19.060 -20.033 1.00 95.50 188 GLU A N 1
ATOM 1622 C CA . GLU A 1 188 ? 15.950 -18.282 -20.864 1.00 95.50 188 GLU A CA 1
ATOM 1623 C C . GLU A 1 188 ? 16.425 -16.838 -21.034 1.00 95.50 188 GLU A C 1
ATOM 1625 O O . GLU A 1 188 ? 16.506 -16.342 -22.158 1.00 95.50 188 GLU A O 1
ATOM 1630 N N . VAL A 1 189 ? 16.830 -16.184 -19.941 1.00 95.50 189 VAL A N 1
ATOM 1631 C CA . VAL A 1 189 ? 17.351 -14.810 -19.969 1.00 95.50 189 VAL A CA 1
ATOM 1632 C C . VAL A 1 189 ? 18.585 -14.713 -20.867 1.00 95.50 189 VAL A C 1
ATOM 1634 O O . VAL A 1 189 ? 18.682 -13.804 -21.692 1.00 95.50 189 VAL A O 1
ATOM 1637 N N . THR A 1 190 ? 19.505 -15.677 -20.787 1.00 95.75 190 THR A N 1
ATOM 1638 C CA . THR A 1 190 ? 20.704 -15.705 -21.637 1.00 95.75 190 THR A CA 1
ATOM 1639 C C . THR A 1 190 ? 20.350 -15.841 -23.120 1.00 95.75 190 THR A C 1
ATOM 1641 O O . THR A 1 190 ? 20.945 -15.161 -23.962 1.00 95.75 190 THR A O 1
ATOM 1644 N N . ILE A 1 191 ? 19.380 -16.696 -23.459 1.00 94.50 191 ILE A N 1
ATOM 1645 C CA . ILE A 1 191 ? 18.885 -16.851 -24.835 1.00 94.50 191 ILE A CA 1
ATOM 1646 C C . ILE A 1 191 ? 18.237 -15.548 -25.317 1.00 94.50 191 ILE A C 1
ATOM 1648 O O . ILE A 1 191 ? 18.546 -15.080 -26.417 1.00 94.50 191 ILE A O 1
ATOM 1652 N N . SER A 1 192 ? 17.397 -14.931 -24.487 1.00 94.38 192 SER A N 1
ATOM 1653 C CA . SER A 1 192 ? 16.719 -13.665 -24.775 1.00 94.38 192 SER A CA 1
ATOM 1654 C C . SER A 1 192 ? 17.717 -12.526 -25.031 1.00 94.38 192 SER A C 1
ATOM 1656 O O . SER A 1 192 ? 17.595 -11.824 -26.037 1.00 94.38 192 SER A O 1
ATOM 1658 N N . ILE A 1 193 ? 18.773 -12.398 -24.218 1.00 93.69 193 ILE A N 1
ATOM 1659 C CA . ILE A 1 193 ? 19.846 -11.407 -24.425 1.00 93.69 193 ILE A CA 1
ATOM 1660 C C . ILE A 1 193 ? 20.572 -11.643 -25.750 1.00 93.69 193 ILE A C 1
ATOM 1662 O O . ILE A 1 193 ? 20.734 -10.710 -26.536 1.00 93.69 193 ILE A O 1
ATOM 1666 N N . LYS A 1 194 ? 21.000 -12.883 -26.025 1.00 93.56 194 LYS A N 1
ATOM 1667 C CA . LYS A 1 194 ? 21.704 -13.221 -27.275 1.00 93.56 194 LYS A CA 1
ATOM 1668 C C . LYS A 1 194 ? 20.844 -12.915 -28.497 1.00 93.56 194 LYS A C 1
ATOM 1670 O O . LYS A 1 194 ? 21.329 -12.323 -29.459 1.00 93.56 194 LYS A O 1
ATOM 1675 N N . THR A 1 195 ? 19.564 -13.272 -28.428 1.00 92.50 195 THR A N 1
ATOM 1676 C CA . THR A 1 195 ? 18.585 -12.998 -29.484 1.00 92.50 195 THR A CA 1
ATOM 1677 C C . THR A 1 195 ? 18.454 -11.497 -29.713 1.00 92.50 195 THR A C 1
ATOM 1679 O O . THR A 1 195 ? 18.575 -11.036 -30.845 1.00 92.50 195 THR A O 1
ATOM 1682 N N . TYR A 1 196 ? 18.278 -10.716 -28.646 1.00 92.38 196 TYR A N 1
ATOM 1683 C CA . TYR A 1 196 ? 18.153 -9.265 -28.734 1.00 92.38 196 TYR A CA 1
ATOM 1684 C C . TYR A 1 196 ? 19.407 -8.594 -29.313 1.00 92.38 196 TYR A C 1
ATOM 1686 O O . TYR A 1 196 ? 19.296 -7.771 -30.219 1.00 92.38 196 TYR A O 1
ATOM 1694 N N . ILE A 1 197 ? 20.606 -8.993 -28.873 1.00 92.31 197 ILE A N 1
ATOM 1695 C CA . ILE A 1 197 ? 21.873 -8.489 -29.428 1.00 92.31 197 ILE A CA 1
ATOM 1696 C C . ILE A 1 197 ? 21.985 -8.814 -30.924 1.00 92.31 197 ILE A C 1
ATOM 1698 O O . ILE A 1 197 ? 22.344 -7.937 -31.710 1.00 92.31 197 ILE A O 1
ATOM 1702 N N . SER A 1 198 ? 21.642 -10.038 -31.343 1.00 92.19 198 SER A N 1
ATOM 1703 C CA . SER A 1 198 ? 21.677 -10.422 -32.764 1.00 92.19 198 SER A CA 1
ATOM 1704 C C . SER A 1 198 ? 20.737 -9.559 -33.613 1.00 92.19 198 SER A C 1
ATOM 1706 O O . SER A 1 198 ? 21.116 -9.046 -34.670 1.00 92.19 198 SER A O 1
ATOM 1708 N N . VAL A 1 199 ? 19.533 -9.296 -33.095 1.00 91.12 199 VAL A N 1
ATOM 1709 C CA . VAL A 1 199 ? 18.547 -8.417 -33.732 1.00 91.12 199 VAL A CA 1
ATOM 1710 C C . VAL A 1 199 ? 19.082 -6.989 -33.881 1.00 91.12 199 VAL A C 1
ATOM 1712 O O . VAL A 1 199 ? 18.928 -6.394 -34.954 1.00 91.12 199 VAL A O 1
ATOM 1715 N N . LEU A 1 200 ? 19.732 -6.447 -32.844 1.00 88.88 200 LEU A N 1
ATOM 1716 C CA . LEU A 1 200 ? 20.351 -5.116 -32.874 1.00 88.88 200 LEU A CA 1
ATOM 1717 C C . LEU A 1 200 ? 21.534 -5.031 -33.850 1.00 88.88 200 LEU A C 1
ATOM 1719 O O . LEU A 1 200 ? 21.735 -3.982 -34.469 1.00 88.88 200 LEU A O 1
ATOM 1723 N N . ASN A 1 201 ? 22.280 -6.126 -34.016 1.00 90.12 201 ASN A N 1
ATOM 1724 C CA . ASN A 1 201 ? 23.373 -6.249 -34.986 1.00 90.12 201 ASN A CA 1
ATOM 1725 C C . ASN A 1 201 ? 22.883 -6.449 -36.425 1.00 90.12 201 ASN A C 1
ATOM 1727 O O . ASN A 1 201 ? 23.660 -6.334 -37.369 1.00 90.12 201 ASN A O 1
ATOM 1731 N N . GLY A 1 202 ? 21.584 -6.678 -36.608 1.00 85.50 202 GLY A N 1
ATOM 1732 C CA . GLY A 1 202 ? 20.939 -6.620 -37.908 1.00 85.50 202 GLY A CA 1
ATOM 1733 C C . GLY A 1 202 ? 20.656 -7.968 -38.559 1.00 85.50 202 GLY A C 1
ATOM 1734 O O . GLY A 1 202 ? 20.103 -7.952 -39.659 1.00 85.50 202 GLY A O 1
ATOM 1735 N N . ASP A 1 203 ? 20.940 -9.084 -37.886 1.00 87.75 203 ASP A N 1
ATOM 1736 C CA . ASP A 1 203 ? 20.719 -10.434 -38.404 1.00 87.75 203 ASP A CA 1
ATOM 1737 C C . ASP A 1 203 ? 19.234 -10.683 -38.749 1.00 87.75 203 ASP A C 1
ATOM 1739 O O . ASP A 1 203 ? 18.309 -10.436 -37.968 1.00 87.75 203 ASP A O 1
ATOM 1743 N N . TRP A 1 204 ? 18.997 -11.106 -39.990 1.00 78.88 204 TRP A N 1
ATOM 1744 C CA . TRP A 1 204 ? 17.664 -11.228 -40.571 1.00 78.88 204 TRP A CA 1
ATOM 1745 C C . TRP A 1 204 ? 16.896 -12.448 -40.052 1.00 78.88 204 TRP A C 1
ATOM 1747 O O . TRP A 1 204 ? 15.680 -12.362 -39.842 1.00 78.88 204 TRP A O 1
ATOM 1757 N N . GLU A 1 205 ? 17.580 -13.568 -39.824 1.00 81.56 205 GLU A N 1
ATOM 1758 C CA . GLU A 1 205 ? 16.933 -14.801 -39.367 1.00 81.56 205 GLU A CA 1
ATOM 1759 C C . GLU A 1 205 ? 16.442 -14.644 -37.926 1.00 81.56 205 GLU A C 1
ATOM 1761 O O . GLU A 1 205 ? 15.265 -14.892 -37.633 1.00 81.56 205 GLU A O 1
ATOM 1766 N N . THR A 1 206 ? 17.284 -14.089 -37.051 1.00 83.50 206 THR A N 1
ATOM 1767 C CA . THR A 1 206 ? 16.892 -13.765 -35.673 1.00 83.50 206 THR A CA 1
ATOM 1768 C C . THR A 1 206 ? 15.829 -12.674 -35.602 1.00 83.50 206 THR A C 1
ATOM 1770 O O . THR A 1 206 ? 14.927 -12.783 -34.778 1.00 83.50 206 THR A O 1
ATOM 1773 N N . LYS A 1 207 ? 15.806 -11.682 -36.506 1.00 82.69 207 LYS A N 1
ATOM 1774 C CA . LYS A 1 207 ? 14.676 -10.729 -36.611 1.00 82.69 207 LYS A CA 1
ATOM 1775 C C . LYS A 1 207 ? 13.340 -11.414 -36.897 1.00 82.69 207 LYS A C 1
ATOM 1777 O O . LYS A 1 207 ? 12.296 -10.950 -36.432 1.00 82.69 207 LYS A O 1
ATOM 1782 N N . ARG A 1 208 ? 13.325 -12.496 -37.683 1.00 82.75 208 ARG A N 1
ATOM 1783 C CA . ARG A 1 208 ? 12.099 -13.270 -37.937 1.00 82.75 208 ARG A CA 1
ATOM 1784 C C . ARG A 1 208 ? 11.661 -14.038 -36.691 1.00 82.75 208 ARG A C 1
ATOM 1786 O O . ARG A 1 208 ? 10.470 -14.017 -36.392 1.00 82.75 208 ARG A O 1
ATOM 1793 N N . GLN A 1 209 ? 12.589 -14.670 -35.977 1.00 83.06 209 GLN A N 1
ATOM 1794 C CA . GLN A 1 209 ? 12.291 -15.372 -34.725 1.00 83.06 209 GLN A CA 1
ATOM 1795 C C . GLN A 1 209 ? 11.817 -14.403 -33.634 1.00 83.06 209 GLN A C 1
ATOM 1797 O O . GLN A 1 209 ? 10.760 -14.603 -33.042 1.00 83.06 209 GLN A O 1
ATOM 1802 N N . PHE A 1 210 ? 12.527 -13.287 -33.462 1.00 86.50 210 PHE A N 1
ATOM 1803 C CA . PHE A 1 210 ? 12.198 -12.234 -32.507 1.00 86.50 210 PHE A CA 1
ATOM 1804 C C . PHE A 1 210 ? 10.770 -11.721 -32.675 1.00 86.50 210 PHE A C 1
ATOM 1806 O O . PHE A 1 210 ? 10.091 -11.499 -31.687 1.00 86.50 210 PHE A O 1
ATOM 1813 N N . ARG A 1 211 ? 10.255 -11.603 -33.907 1.00 84.25 211 ARG A N 1
ATOM 1814 C CA . ARG A 1 211 ? 8.854 -11.203 -34.135 1.00 84.25 211 ARG A CA 1
ATOM 1815 C C . ARG A 1 211 ? 7.823 -12.117 -33.474 1.00 84.25 211 ARG A C 1
ATOM 1817 O O . ARG A 1 211 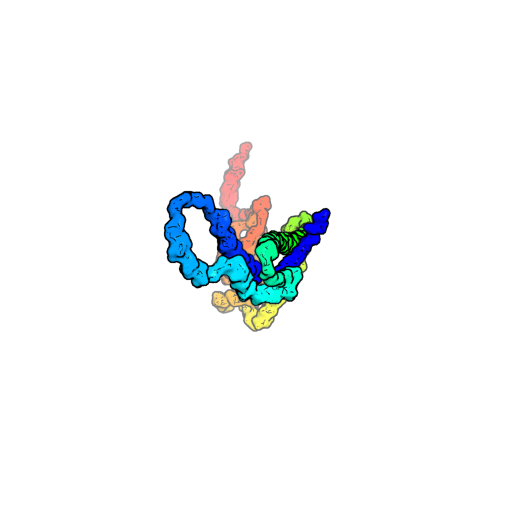? 6.735 -11.649 -33.163 1.00 84.25 211 ARG A O 1
ATOM 1824 N N . ARG A 1 212 ? 8.131 -13.399 -33.280 1.00 84.75 212 ARG A N 1
ATOM 1825 C CA . ARG A 1 212 ? 7.225 -14.357 -32.627 1.00 84.75 212 ARG A CA 1
ATOM 1826 C C . ARG A 1 212 ? 7.369 -14.301 -31.108 1.00 84.75 212 ARG A C 1
ATOM 1828 O O . ARG A 1 212 ? 6.363 -14.319 -30.410 1.00 84.75 212 ARG A O 1
ATOM 1835 N N . ASP A 1 213 ? 8.601 -14.140 -30.632 1.00 88.31 213 ASP A N 1
ATOM 1836 C CA . ASP A 1 213 ? 8.954 -14.292 -29.216 1.00 88.31 213 ASP A CA 1
ATOM 1837 C C . ASP A 1 213 ? 9.235 -12.957 -28.498 1.00 88.31 213 ASP A C 1
ATOM 1839 O O . ASP A 1 213 ? 9.693 -12.949 -27.356 1.00 88.31 213 ASP A O 1
ATOM 1843 N N . TRP A 1 214 ? 8.958 -11.819 -29.146 1.00 87.94 214 TRP A N 1
ATOM 1844 C CA . TRP A 1 214 ? 9.337 -10.470 -28.696 1.00 87.94 214 TRP A CA 1
ATOM 1845 C C . TRP A 1 214 ? 8.933 -10.175 -27.246 1.00 87.94 214 TRP A C 1
ATOM 1847 O O . TRP A 1 214 ? 9.706 -9.575 -26.503 1.00 87.94 214 TRP A O 1
ATOM 1857 N N . LEU A 1 215 ? 7.743 -10.623 -26.831 1.00 88.94 215 LEU A N 1
ATOM 1858 C CA . LEU A 1 215 ? 7.220 -10.403 -25.483 1.00 88.94 215 LEU A CA 1
ATOM 1859 C C . LEU A 1 215 ? 8.053 -11.145 -24.436 1.00 88.94 215 LEU A C 1
ATOM 1861 O O . LEU A 1 215 ? 8.383 -10.584 -23.394 1.00 88.94 215 LEU A O 1
ATOM 1865 N N . THR A 1 216 ? 8.417 -12.395 -24.724 1.00 91.00 216 THR A N 1
ATOM 1866 C CA . THR A 1 216 ? 9.289 -13.189 -23.855 1.00 91.00 216 THR A CA 1
ATOM 1867 C C . THR A 1 216 ? 10.657 -12.532 -23.755 1.00 91.00 216 THR A C 1
ATOM 1869 O O . THR A 1 216 ? 11.151 -12.340 -22.648 1.00 91.00 216 THR A O 1
ATOM 1872 N N . VAL A 1 217 ? 11.213 -12.092 -24.889 1.00 91.75 217 VAL A N 1
ATOM 1873 C CA . VAL A 1 217 ? 12.527 -11.452 -24.915 1.00 91.75 217 VAL A CA 1
ATOM 1874 C C . VAL A 1 217 ? 12.527 -10.151 -24.110 1.00 91.75 217 VAL A C 1
ATOM 1876 O O . VAL A 1 217 ? 13.396 -9.981 -23.261 1.00 91.75 217 VAL A O 1
ATOM 1879 N N . TYR A 1 218 ? 11.548 -9.256 -24.291 1.00 90.31 218 TYR A N 1
ATOM 1880 C CA . TYR A 1 218 ? 11.494 -8.022 -23.495 1.00 90.31 218 TYR A CA 1
ATOM 1881 C C . TYR A 1 218 ? 11.203 -8.265 -22.018 1.00 90.31 218 TYR A C 1
ATOM 1883 O O . TYR A 1 218 ? 11.799 -7.589 -21.183 1.00 90.31 218 TYR A O 1
ATOM 1891 N N . ARG A 1 219 ? 10.353 -9.238 -21.670 1.00 90.62 219 ARG A N 1
ATOM 1892 C CA . ARG A 1 219 ? 10.117 -9.599 -20.267 1.00 90.62 219 ARG A CA 1
ATOM 1893 C C . ARG A 1 219 ? 11.402 -10.081 -19.606 1.00 90.62 219 ARG A C 1
ATOM 1895 O O . ARG A 1 219 ? 11.731 -9.630 -18.516 1.00 90.62 219 ARG A O 1
ATOM 1902 N N . ASP A 1 220 ? 12.142 -10.958 -20.268 1.00 93.69 220 ASP A N 1
ATOM 1903 C CA . ASP A 1 220 ? 13.386 -11.489 -19.720 1.00 93.69 220 ASP A CA 1
ATOM 1904 C C . ASP A 1 220 ? 14.474 -10.401 -19.648 1.00 93.69 220 ASP A C 1
ATOM 1906 O O . ASP A 1 220 ? 15.209 -10.331 -18.666 1.00 93.69 220 ASP A O 1
ATOM 1910 N N . LEU A 1 221 ? 14.535 -9.492 -20.631 1.00 91.69 221 LEU A N 1
ATOM 1911 C CA . LEU A 1 221 ? 15.409 -8.314 -20.576 1.00 91.69 221 LEU A CA 1
ATOM 1912 C C . LEU A 1 221 ? 15.039 -7.366 -19.430 1.00 91.69 221 LEU A C 1
ATOM 1914 O O . LEU A 1 221 ? 15.941 -6.834 -18.790 1.00 91.69 221 LEU A O 1
ATOM 1918 N N . SER A 1 222 ? 13.746 -7.177 -19.142 1.00 91.25 222 SER A N 1
ATOM 1919 C CA . SER A 1 222 ? 13.261 -6.285 -18.075 1.00 91.25 222 SER A CA 1
ATOM 1920 C C . SER A 1 222 ? 13.668 -6.733 -16.670 1.00 91.25 222 SER A C 1
ATOM 1922 O O . SER A 1 222 ? 13.745 -5.908 -15.764 1.00 91.25 222 SER A O 1
ATOM 1924 N N . LEU A 1 223 ? 13.989 -8.022 -16.496 1.00 93.06 223 LEU A N 1
ATOM 1925 C CA . LEU A 1 223 ? 14.520 -8.545 -15.235 1.00 93.06 223 LEU A CA 1
ATOM 1926 C C . LEU A 1 223 ? 15.929 -8.013 -14.938 1.00 93.06 223 LEU A C 1
ATOM 1928 O O . LEU A 1 223 ? 16.313 -7.918 -13.777 1.00 93.06 223 LEU A O 1
ATOM 1932 N N . LEU A 1 224 ? 16.699 -7.679 -15.978 1.00 91.19 224 LEU A N 1
ATOM 1933 C CA . LEU A 1 224 ? 18.054 -7.132 -15.855 1.00 91.19 224 LEU A CA 1
ATOM 1934 C C . LEU A 1 224 ? 18.090 -5.618 -16.065 1.00 91.19 224 LEU A C 1
ATOM 1936 O O . LEU A 1 224 ? 18.841 -4.908 -15.400 1.00 91.19 224 LEU A O 1
ATOM 1940 N N . PHE A 1 225 ? 17.282 -5.137 -17.005 1.00 90.75 225 PHE A N 1
ATOM 1941 C CA . PHE A 1 225 ? 17.196 -3.747 -17.423 1.00 90.75 225 PHE A CA 1
ATOM 1942 C C . PHE A 1 225 ? 15.742 -3.281 -17.285 1.00 90.75 225 PHE A C 1
ATOM 1944 O O . PHE A 1 225 ? 15.026 -3.188 -18.284 1.00 90.75 225 PHE A O 1
ATOM 1951 N N . PRO A 1 226 ? 15.270 -2.998 -16.057 1.00 88.50 226 PRO A N 1
ATOM 1952 C CA . PRO A 1 226 ? 13.889 -2.569 -15.832 1.00 88.50 226 PRO A CA 1
ATOM 1953 C C . PRO A 1 226 ? 13.590 -1.191 -16.441 1.00 88.50 226 PRO A C 1
ATOM 1955 O O . PRO A 1 226 ? 12.430 -0.844 -16.643 1.00 88.50 226 PRO A O 1
ATOM 1958 N N . VAL A 1 227 ? 14.629 -0.404 -16.745 1.00 91.12 227 VAL A N 1
ATOM 1959 C CA . VAL A 1 227 ? 14.524 0.932 -17.338 1.00 91.12 227 VAL A CA 1
ATOM 1960 C C . VAL A 1 227 ? 15.383 1.002 -18.596 1.00 91.12 227 VAL A C 1
ATOM 1962 O O . VAL A 1 227 ? 16.572 0.682 -18.567 1.00 91.12 227 VAL A O 1
ATOM 1965 N N . PHE A 1 228 ? 14.786 1.472 -19.692 1.00 90.25 228 PHE A N 1
ATOM 1966 C CA . PHE A 1 228 ? 15.476 1.742 -20.951 1.00 90.25 228 PHE A CA 1
ATOM 1967 C C . PHE A 1 228 ? 15.572 3.248 -21.179 1.00 90.25 228 PHE A C 1
ATOM 1969 O O . PHE A 1 228 ? 14.564 3.950 -21.150 1.00 90.25 228 PHE A O 1
ATOM 1976 N N . LEU A 1 229 ? 16.782 3.731 -21.458 1.00 92.25 229 LEU A N 1
ATOM 1977 C CA . LEU A 1 229 ? 17.044 5.131 -21.785 1.00 92.25 229 LEU A CA 1
ATOM 1978 C C . LEU A 1 229 ? 17.368 5.248 -23.276 1.00 92.25 229 LEU A C 1
ATOM 1980 O O . LEU A 1 229 ? 18.211 4.520 -23.802 1.00 92.25 229 LEU A O 1
ATOM 1984 N N . SER A 1 230 ? 16.680 6.147 -23.977 1.00 91.12 230 SER A N 1
ATOM 1985 C CA . SER A 1 230 ? 16.897 6.373 -25.406 1.00 91.12 230 SER A CA 1
ATOM 1986 C C . SER A 1 230 ? 16.427 7.756 -25.830 1.00 91.12 230 SER A C 1
ATOM 1988 O O . SER A 1 230 ? 15.529 8.329 -25.220 1.00 91.12 230 SER A O 1
ATOM 1990 N N . THR A 1 231 ? 16.983 8.258 -26.929 1.00 90.75 231 THR A N 1
ATOM 1991 C CA . THR A 1 231 ? 16.396 9.393 -27.643 1.00 90.75 231 THR A CA 1
ATOM 1992 C C . THR A 1 231 ? 15.235 8.916 -28.515 1.00 90.75 231 THR A C 1
ATOM 1994 O O . THR A 1 231 ? 15.203 7.765 -28.962 1.00 90.75 231 THR A O 1
ATOM 1997 N N . LEU A 1 232 ? 14.302 9.815 -28.840 1.00 89.81 232 LEU A N 1
ATOM 1998 C CA . LEU A 1 232 ? 13.170 9.489 -29.719 1.00 89.81 232 LEU A CA 1
ATOM 1999 C C . LEU A 1 232 ? 13.618 8.980 -31.101 1.00 89.81 232 LEU A C 1
ATOM 2001 O O . LEU A 1 232 ? 12.968 8.115 -31.687 1.00 89.81 232 LEU A O 1
ATOM 2005 N N . HIS A 1 233 ? 14.764 9.456 -31.597 1.00 86.94 233 HIS A N 1
ATOM 2006 C CA . HIS A 1 233 ? 15.333 9.020 -32.873 1.00 86.94 233 HIS A CA 1
ATOM 2007 C C . HIS A 1 233 ? 15.852 7.571 -32.830 1.00 86.94 233 HIS A C 1
ATOM 2009 O O . HIS A 1 233 ? 15.652 6.802 -33.771 1.00 86.94 233 HIS A O 1
ATOM 2015 N N . SER A 1 234 ? 16.476 7.172 -31.719 1.00 88.56 234 SER A N 1
ATOM 2016 C CA . SER A 1 234 ? 17.053 5.832 -31.539 1.00 88.56 234 SER A CA 1
ATOM 2017 C C . SER A 1 234 ? 16.027 4.775 -31.125 1.00 88.56 234 SER A C 1
ATOM 2019 O O . SER A 1 234 ? 16.322 3.578 -31.189 1.00 88.56 234 SER A O 1
ATOM 2021 N N . LEU A 1 235 ? 14.806 5.188 -30.766 1.00 87.50 235 LEU A N 1
ATOM 2022 C CA . LEU A 1 235 ? 13.753 4.305 -30.268 1.00 87.50 235 LEU A CA 1
ATOM 2023 C C . LEU A 1 235 ? 13.464 3.131 -31.210 1.00 87.50 235 LEU A C 1
ATOM 2025 O O . LEU A 1 235 ? 13.358 1.993 -30.766 1.00 87.50 235 LEU A O 1
ATOM 2029 N N . ARG A 1 236 ? 13.387 3.383 -32.524 1.00 84.06 236 ARG A N 1
ATOM 2030 C CA . ARG A 1 236 ? 13.118 2.331 -33.523 1.00 84.06 236 ARG A CA 1
ATOM 2031 C C . ARG A 1 236 ? 14.223 1.283 -33.601 1.00 84.06 236 ARG A C 1
ATOM 2033 O O . ARG A 1 236 ? 13.951 0.150 -33.979 1.00 84.06 236 ARG A O 1
ATOM 2040 N N . ARG A 1 237 ? 15.466 1.664 -33.300 1.00 85.00 237 ARG A N 1
ATOM 2041 C CA . ARG A 1 237 ? 16.599 0.736 -33.291 1.00 85.00 237 ARG A CA 1
ATOM 2042 C C . ARG A 1 237 ? 16.611 -0.079 -32.007 1.00 85.00 237 ARG A C 1
ATOM 2044 O O . ARG A 1 237 ? 16.788 -1.286 -32.083 1.00 85.00 237 ARG A O 1
ATOM 2051 N N . LEU A 1 238 ? 16.417 0.581 -30.864 1.00 86.44 238 LEU A N 1
ATOM 2052 C CA . LEU A 1 238 ? 16.381 -0.071 -29.555 1.00 86.44 238 LEU A CA 1
ATOM 2053 C C . LEU A 1 238 ? 15.196 -1.037 -29.456 1.00 86.44 238 LEU A C 1
ATOM 2055 O O . LEU A 1 238 ? 15.312 -2.145 -28.951 1.00 86.44 238 LEU A O 1
ATOM 2059 N N . PHE A 1 239 ? 14.067 -0.654 -30.037 1.00 86.12 239 PHE A N 1
ATOM 2060 C CA . PHE A 1 239 ? 12.868 -1.461 -30.041 1.00 86.12 239 PHE A CA 1
ATOM 2061 C C . PHE A 1 239 ? 12.378 -1.743 -31.474 1.00 86.12 239 PHE A C 1
ATOM 2063 O O . PHE A 1 239 ? 11.454 -1.094 -31.975 1.00 86.12 239 PHE A O 1
ATOM 2070 N N . PRO A 1 240 ? 13.007 -2.714 -32.161 1.00 80.19 240 PRO A N 1
ATOM 2071 C CA . PRO A 1 240 ? 12.805 -2.967 -33.590 1.00 80.19 240 PRO A CA 1
ATOM 2072 C C . PRO A 1 240 ? 11.447 -3.590 -33.920 1.00 80.19 240 PRO A C 1
ATOM 2074 O O . PRO A 1 240 ? 10.997 -3.518 -35.066 1.00 80.19 240 PRO A O 1
ATOM 2077 N N . TYR A 1 241 ? 10.785 -4.200 -32.938 1.00 74.00 241 TYR A N 1
ATOM 2078 C CA . TYR A 1 241 ? 9.450 -4.753 -33.096 1.00 74.00 241 TYR A CA 1
ATOM 2079 C C . TYR A 1 241 ? 8.615 -4.419 -31.871 1.00 74.00 241 TYR A C 1
ATOM 2081 O O . TYR A 1 241 ? 8.859 -4.928 -30.783 1.00 74.00 241 TYR A O 1
ATOM 2089 N N . LEU A 1 242 ? 7.643 -3.536 -32.063 1.00 66.50 242 LEU A N 1
ATOM 2090 C CA . LEU A 1 242 ? 6.771 -3.077 -30.999 1.00 66.50 242 LEU A CA 1
ATOM 2091 C C . LEU A 1 242 ? 5.335 -3.026 -31.495 1.00 66.50 242 LEU A C 1
ATOM 2093 O O . LEU A 1 242 ? 5.016 -2.260 -32.413 1.00 66.50 242 LEU A O 1
ATOM 2097 N N . HIS A 1 243 ? 4.492 -3.836 -30.865 1.00 74.38 243 HIS A N 1
ATOM 2098 C CA . HIS A 1 243 ? 3.043 -3.736 -30.969 1.00 74.38 243 HIS A CA 1
ATOM 2099 C C . HIS A 1 243 ? 2.513 -2.596 -30.091 1.00 74.38 243 HIS A C 1
ATOM 2101 O O . HIS A 1 243 ? 3.216 -2.074 -29.230 1.00 74.38 243 HIS A O 1
ATOM 2107 N N . SER A 1 244 ? 1.264 -2.192 -30.304 1.00 76.69 244 SER A N 1
ATOM 2108 C CA . SER A 1 244 ? 0.584 -1.266 -29.395 1.00 76.69 244 SER A CA 1
ATOM 2109 C C . SER A 1 244 ? 0.575 -1.821 -27.965 1.00 76.69 244 SER A C 1
ATOM 2111 O O . SER A 1 244 ? 0.249 -2.992 -27.772 1.00 76.69 244 SER A O 1
ATOM 2113 N N . GLY A 1 245 ? 0.910 -0.987 -26.978 1.00 74.69 245 GLY A N 1
ATOM 2114 C CA . GLY A 1 245 ? 0.892 -1.349 -25.554 1.00 74.69 245 GLY A CA 1
ATOM 2115 C C . GLY A 1 245 ? 2.042 -2.242 -25.069 1.00 74.69 245 GLY A C 1
ATOM 2116 O O . GLY A 1 245 ? 1.962 -2.770 -23.963 1.00 74.69 245 GLY A O 1
ATOM 2117 N N . CYS A 1 246 ? 3.103 -2.424 -25.860 1.00 82.88 246 CYS A N 1
ATOM 2118 C CA . CYS A 1 246 ? 4.276 -3.218 -25.477 1.00 82.88 246 CYS A CA 1
ATOM 2119 C C . CYS A 1 246 ? 5.178 -2.552 -24.423 1.00 82.88 246 CYS A C 1
ATOM 2121 O O . CYS A 1 246 ? 6.032 -3.223 -23.853 1.00 82.88 246 CYS A O 1
ATOM 2123 N N . ILE A 1 247 ? 5.043 -1.239 -24.218 1.00 89.12 247 ILE A N 1
ATOM 2124 C CA . ILE A 1 247 ? 5.756 -0.474 -23.190 1.00 89.12 247 ILE A CA 1
ATOM 2125 C C . ILE A 1 247 ? 4.743 -0.130 -22.097 1.00 89.12 247 ILE A C 1
ATOM 2127 O O . ILE A 1 247 ? 3.745 0.530 -22.374 1.00 89.12 247 ILE A O 1
ATOM 2131 N N . ASP A 1 248 ? 4.981 -0.533 -20.851 1.00 90.81 248 ASP A N 1
ATOM 2132 C CA . ASP A 1 248 ? 4.028 -0.260 -19.765 1.00 90.81 248 ASP A CA 1
ATOM 2133 C C . ASP A 1 248 ? 3.961 1.237 -19.422 1.00 90.81 248 ASP A C 1
ATOM 2135 O O . ASP A 1 248 ? 2.881 1.821 -19.313 1.00 90.81 248 ASP A O 1
ATOM 2139 N N . GLN A 1 249 ? 5.120 1.889 -19.310 1.00 94.38 249 GLN A N 1
ATOM 2140 C CA . GLN A 1 249 ? 5.220 3.307 -18.981 1.00 94.38 249 GLN A CA 1
ATOM 2141 C C . GLN A 1 249 ? 6.345 3.973 -19.776 1.00 94.38 249 GLN A C 1
ATOM 2143 O O . GLN A 1 249 ? 7.489 3.529 -19.738 1.00 94.38 249 GLN A O 1
ATOM 2148 N N . ALA A 1 250 ? 6.018 5.051 -20.485 1.00 94.12 250 ALA A N 1
ATOM 2149 C CA . ALA A 1 250 ? 6.992 5.950 -21.095 1.00 94.12 250 ALA A CA 1
ATOM 2150 C C . ALA A 1 250 ? 7.132 7.226 -20.266 1.00 94.12 250 ALA A C 1
ATOM 2152 O O . ALA A 1 250 ? 6.136 7.793 -19.819 1.00 94.12 250 ALA A O 1
ATOM 2153 N N . ILE A 1 251 ? 8.365 7.694 -20.101 1.00 96.31 251 ILE A N 1
ATOM 2154 C CA . ILE A 1 251 ? 8.675 9.000 -19.521 1.00 96.31 251 ILE A CA 1
ATOM 2155 C C . ILE A 1 251 ? 9.444 9.774 -20.587 1.00 96.31 251 ILE A C 1
ATOM 2157 O O . ILE A 1 251 ? 10.444 9.281 -21.107 1.00 96.31 251 ILE A O 1
ATOM 2161 N N . ILE A 1 252 ? 8.932 10.944 -20.952 1.00 94.81 252 ILE A N 1
ATOM 2162 C CA . ILE A 1 252 ? 9.535 11.838 -21.937 1.00 94.81 252 ILE A CA 1
ATOM 2163 C C . ILE A 1 252 ? 9.934 13.100 -21.195 1.00 94.81 252 ILE A C 1
ATOM 2165 O O . ILE A 1 252 ? 9.065 13.808 -20.693 1.00 94.81 252 ILE A O 1
ATOM 2169 N N . ASP A 1 253 ? 11.234 13.341 -21.125 1.00 93.12 253 ASP A N 1
ATOM 2170 C CA . ASP A 1 253 ? 11.795 14.577 -20.595 1.00 93.12 253 ASP A CA 1
ATOM 2171 C C . ASP A 1 253 ? 11.890 15.643 -21.697 1.00 93.12 253 ASP A C 1
ATOM 2173 O O . ASP A 1 253 ? 11.921 15.304 -22.884 1.00 93.12 253 ASP A O 1
ATOM 2177 N N . GLU A 1 254 ? 11.918 16.915 -21.309 1.00 91.31 254 GLU A N 1
ATOM 2178 C CA . GLU A 1 254 ? 11.962 18.077 -22.210 1.00 91.31 254 GLU A CA 1
ATOM 2179 C C . GLU A 1 254 ? 10.853 18.103 -23.280 1.00 91.31 254 GLU A C 1
ATOM 2181 O O . GLU A 1 254 ? 11.034 18.577 -24.402 1.00 91.31 254 GLU A O 1
ATOM 2186 N N . ALA A 1 255 ? 9.658 17.618 -22.939 1.00 90.88 255 ALA A N 1
ATOM 2187 C CA . ALA A 1 255 ? 8.530 17.494 -23.859 1.00 90.88 255 ALA A CA 1
ATOM 2188 C C . ALA A 1 255 ? 8.107 18.825 -24.510 1.00 90.88 255 ALA A C 1
ATOM 2190 O O . ALA A 1 255 ? 7.594 18.807 -25.627 1.00 90.88 255 ALA A O 1
ATOM 2191 N N . GLY A 1 256 ? 8.352 19.965 -23.848 1.00 87.69 256 GLY A N 1
ATOM 2192 C CA . GLY A 1 256 ? 8.096 21.303 -24.398 1.00 87.69 256 GLY A CA 1
ATOM 2193 C C . GLY A 1 256 ? 8.972 21.647 -25.609 1.00 87.69 256 GLY A C 1
ATOM 2194 O O . GLY A 1 256 ? 8.527 22.365 -26.499 1.00 87.69 256 GLY A O 1
ATOM 2195 N N . GLN A 1 257 ? 10.171 21.064 -25.698 1.00 89.75 257 GLN A N 1
ATOM 2196 C CA . GLN A 1 257 ? 11.136 21.302 -26.779 1.00 89.75 257 GLN A CA 1
ATOM 2197 C C . GLN A 1 257 ? 11.015 20.281 -27.923 1.00 89.75 257 GLN A C 1
ATOM 2199 O O . GLN A 1 257 ? 11.762 20.331 -28.903 1.00 89.75 257 GLN A O 1
ATOM 2204 N N . ILE A 1 258 ? 10.083 19.328 -27.821 1.00 89.62 258 ILE A N 1
ATOM 2205 C CA . ILE A 1 258 ? 9.954 18.211 -28.756 1.00 89.62 258 ILE A CA 1
ATOM 2206 C C . ILE A 1 258 ? 8.767 18.450 -29.705 1.00 89.62 258 ILE A C 1
ATOM 2208 O O . ILE A 1 258 ? 7.633 18.615 -29.254 1.00 89.62 258 ILE A O 1
ATOM 2212 N N . PRO A 1 259 ? 8.962 18.386 -31.036 1.00 89.44 259 PRO A N 1
ATOM 2213 C CA . PRO A 1 259 ? 7.853 18.452 -31.980 1.00 89.44 259 PRO A CA 1
ATOM 2214 C C . PRO A 1 259 ? 6.856 17.295 -31.764 1.00 89.44 259 PRO A C 1
ATOM 2216 O O . PRO A 1 259 ? 7.293 16.142 -31.687 1.00 89.44 259 PRO A O 1
ATOM 2219 N N . PRO A 1 260 ? 5.526 17.526 -31.791 1.00 84.88 260 PRO A N 1
ATOM 2220 C CA . PRO A 1 260 ? 4.517 16.506 -31.456 1.00 84.88 260 PRO A CA 1
ATOM 2221 C C . PRO A 1 260 ? 4.577 15.201 -32.268 1.00 84.88 260 PRO A C 1
ATOM 2223 O O . PRO A 1 260 ? 4.147 14.146 -31.803 1.00 84.88 260 PRO A O 1
ATOM 2226 N N . HIS A 1 261 ? 5.130 15.241 -33.483 1.00 87.69 261 HIS A N 1
ATOM 2227 C CA . HIS A 1 261 ? 5.259 14.067 -34.349 1.00 87.69 261 HIS A CA 1
ATOM 2228 C C . HIS A 1 261 ? 6.394 13.114 -33.933 1.00 87.69 261 HIS A C 1
ATOM 2230 O O . HIS A 1 261 ? 6.351 11.931 -34.270 1.00 87.69 261 HIS A O 1
ATOM 2236 N N . GLN A 1 262 ? 7.411 13.598 -33.213 1.00 89.50 262 GLN A N 1
ATOM 2237 C CA . GLN A 1 262 ? 8.549 12.783 -32.781 1.00 89.50 262 GLN A CA 1
ATOM 2238 C C . GLN A 1 262 ? 8.208 11.761 -31.684 1.00 89.50 262 GLN A C 1
ATOM 2240 O O . GLN A 1 262 ? 8.655 10.619 -31.809 1.00 89.50 262 GLN A O 1
ATOM 2245 N N . PRO A 1 263 ? 7.430 12.092 -30.632 1.00 91.75 263 PRO A N 1
ATOM 2246 C CA . PRO A 1 263 ? 7.070 11.135 -29.592 1.00 91.75 263 PRO A CA 1
ATOM 2247 C C . PRO A 1 263 ? 5.925 10.213 -30.013 1.00 91.75 263 PRO A C 1
ATOM 2249 O O . PRO A 1 263 ? 5.755 9.156 -29.411 1.00 91.75 263 PRO A O 1
ATOM 2252 N N . PHE A 1 264 ? 5.170 10.551 -31.065 1.00 89.31 264 PHE A N 1
ATOM 2253 C CA . PHE A 1 264 ? 4.027 9.763 -31.538 1.00 89.31 264 PHE A CA 1
ATOM 2254 C C . PHE A 1 264 ? 4.305 8.247 -31.647 1.00 89.31 264 PHE A C 1
ATOM 2256 O O . PHE A 1 264 ? 3.510 7.460 -31.128 1.00 89.31 264 PHE A O 1
ATOM 2263 N N . PRO A 1 265 ? 5.434 7.781 -32.227 1.00 87.00 265 PRO A N 1
ATOM 2264 C CA . PRO A 1 265 ? 5.756 6.360 -32.274 1.00 87.00 265 PRO A CA 1
ATOM 2265 C C . PRO A 1 265 ? 5.895 5.715 -30.889 1.00 87.00 265 PRO A C 1
ATOM 2267 O O . PRO A 1 265 ? 5.476 4.572 -30.729 1.00 87.00 265 PRO A O 1
ATOM 2270 N N . LEU A 1 266 ? 6.479 6.409 -29.914 1.00 90.94 266 LEU A N 1
ATOM 2271 C CA . LEU A 1 266 ? 6.602 5.915 -28.544 1.00 90.94 266 LEU A CA 1
ATOM 2272 C C . LEU A 1 266 ? 5.220 5.844 -27.885 1.00 90.94 266 LEU A C 1
ATOM 2274 O O . LEU A 1 266 ? 4.829 4.787 -27.406 1.00 90.94 266 LEU A O 1
ATOM 2278 N N . LEU A 1 267 ? 4.447 6.929 -27.966 1.00 91.25 267 LEU A N 1
ATOM 2279 C CA . LEU A 1 267 ? 3.139 7.046 -27.318 1.00 91.25 267 LEU A CA 1
ATOM 2280 C C . LEU A 1 267 ? 2.144 5.970 -27.773 1.00 91.25 267 LEU A C 1
ATOM 2282 O O . LEU A 1 267 ? 1.509 5.342 -26.937 1.00 91.25 267 LEU A O 1
ATOM 2286 N N . VAL A 1 268 ? 2.055 5.683 -29.078 1.00 89.38 268 VAL A N 1
ATOM 2287 C CA . VAL A 1 268 ? 1.163 4.631 -29.623 1.00 89.38 268 VAL A CA 1
ATOM 2288 C C . VAL A 1 268 ? 1.512 3.227 -29.096 1.00 89.38 268 VAL A C 1
ATOM 2290 O O . VAL A 1 268 ? 0.701 2.301 -29.142 1.00 89.38 268 VAL A O 1
ATOM 2293 N N . ARG A 1 269 ? 2.740 3.046 -28.610 1.00 86.94 269 ARG A N 1
ATOM 2294 C CA . ARG A 1 269 ? 3.280 1.766 -28.141 1.00 86.94 269 ARG A CA 1
ATOM 2295 C C . ARG A 1 269 ? 3.302 1.660 -26.620 1.00 86.94 269 ARG A C 1
ATOM 2297 O O . ARG A 1 269 ? 3.559 0.574 -26.104 1.00 86.94 269 ARG A O 1
ATOM 2304 N N . SER A 1 270 ? 2.987 2.744 -25.919 1.00 92.00 270 SER A N 1
ATOM 2305 C CA . SER A 1 270 ? 2.962 2.802 -24.465 1.00 92.00 270 SER A CA 1
ATOM 2306 C C . SER A 1 270 ? 1.545 2.677 -23.916 1.00 92.00 270 SER A C 1
ATOM 2308 O O . SER A 1 270 ? 0.606 3.225 -24.483 1.00 92.00 270 SER A O 1
ATOM 2310 N N . GLN A 1 271 ? 1.377 1.976 -22.795 1.00 92.81 271 GLN A N 1
ATOM 2311 C CA . GLN A 1 271 ? 0.096 1.934 -22.081 1.00 92.81 271 GLN A CA 1
ATOM 2312 C C . GLN A 1 271 ? -0.148 3.237 -21.316 1.00 92.81 271 GLN A C 1
ATOM 2314 O O . GLN A 1 271 ? -1.276 3.719 -21.233 1.00 92.81 271 GLN A O 1
ATOM 2319 N N . ARG A 1 272 ? 0.918 3.811 -20.747 1.00 95.44 272 ARG A N 1
ATOM 2320 C CA . ARG A 1 272 ? 0.906 5.088 -20.028 1.00 95.44 272 ARG A CA 1
ATOM 2321 C C . ARG A 1 272 ? 2.096 5.929 -20.464 1.00 95.44 272 ARG A C 1
ATOM 2323 O O . ARG A 1 272 ? 3.168 5.391 -20.738 1.00 95.44 272 ARG A O 1
ATOM 2330 N N . ALA A 1 273 ? 1.923 7.244 -20.489 1.00 94.69 273 ALA A N 1
ATOM 2331 C CA . ALA A 1 273 ? 2.995 8.179 -20.791 1.00 94.69 273 ALA A CA 1
ATOM 2332 C C . ALA A 1 273 ? 2.975 9.350 -19.808 1.00 94.69 273 ALA A C 1
ATOM 2334 O O . ALA A 1 273 ? 1.914 9.894 -19.508 1.00 94.69 273 ALA A O 1
ATOM 2335 N N . MET A 1 274 ? 4.153 9.730 -19.326 1.00 96.25 274 MET A N 1
ATOM 2336 C CA . MET A 1 274 ? 4.391 10.943 -18.556 1.00 96.25 274 MET A CA 1
ATOM 2337 C C . MET A 1 274 ? 5.258 11.871 -19.403 1.00 96.25 274 MET A C 1
ATOM 2339 O O . MET A 1 274 ? 6.339 11.478 -19.838 1.00 96.25 274 MET A O 1
ATOM 2343 N N . LEU A 1 275 ? 4.759 13.075 -19.667 1.00 93.44 275 LEU A N 1
ATOM 2344 C CA . LEU A 1 275 ? 5.474 14.104 -20.410 1.00 93.44 275 LEU A CA 1
ATOM 2345 C C . LEU A 1 275 ? 5.894 15.175 -19.409 1.00 93.44 275 LEU A C 1
ATOM 2347 O O . LEU A 1 275 ? 5.042 15.768 -18.747 1.00 93.44 275 LEU A O 1
ATOM 2351 N N . LEU A 1 276 ? 7.197 15.373 -19.277 1.00 93.50 276 LEU A N 1
ATOM 2352 C CA . LEU A 1 276 ? 7.817 16.354 -18.401 1.00 93.50 276 LEU A CA 1
ATOM 2353 C C . LEU A 1 276 ? 8.456 17.421 -19.279 1.00 93.50 276 LEU A C 1
ATOM 2355 O O . LEU A 1 276 ? 9.135 17.102 -20.247 1.00 93.50 276 LEU A O 1
ATOM 2359 N N . GLY A 1 277 ? 8.199 18.683 -18.975 1.00 88.94 277 GLY A N 1
ATOM 2360 C CA . GLY A 1 277 ? 8.748 19.806 -19.718 1.00 88.94 277 GLY A CA 1
ATOM 2361 C C . GLY A 1 277 ? 8.038 21.093 -19.340 1.00 88.94 277 GLY A C 1
ATOM 2362 O O . GLY A 1 277 ? 6.891 21.070 -18.890 1.00 88.94 277 GLY A O 1
ATOM 2363 N N . ASP A 1 278 ? 8.728 22.208 -19.524 1.00 88.44 278 ASP A N 1
ATOM 2364 C CA . ASP A 1 278 ? 8.179 23.535 -19.286 1.00 88.44 278 ASP A CA 1
ATOM 2365 C C . ASP A 1 278 ? 7.765 24.165 -20.626 1.00 88.44 278 ASP A C 1
ATOM 2367 O O . ASP A 1 278 ? 8.632 24.476 -21.446 1.00 88.44 278 ASP A O 1
ATOM 2371 N N . PRO A 1 279 ? 6.459 24.348 -20.892 1.00 82.94 279 PRO A N 1
ATOM 2372 C CA . PRO A 1 279 ? 5.990 24.930 -22.147 1.00 82.94 279 PRO A CA 1
ATOM 2373 C C . PRO A 1 279 ? 6.360 26.412 -22.303 1.00 82.94 279 PRO A C 1
ATOM 2375 O O . PRO A 1 279 ? 6.239 26.938 -23.404 1.00 82.94 279 PRO A O 1
ATOM 2378 N N . TRP A 1 280 ? 6.785 27.089 -21.231 1.00 85.69 280 TRP A N 1
ATOM 2379 C CA . TRP A 1 280 ? 7.223 28.487 -21.276 1.00 85.69 280 TRP A CA 1
ATOM 2380 C C . TRP A 1 280 ? 8.716 28.645 -21.587 1.00 85.69 280 TRP A C 1
ATOM 2382 O O . TRP A 1 280 ? 9.194 29.772 -21.727 1.00 85.69 280 TRP A O 1
ATOM 2392 N N . GLN A 1 281 ? 9.457 27.538 -21.680 1.00 85.56 281 GLN A N 1
ATOM 2393 C CA . GLN A 1 281 ? 10.845 27.538 -22.141 1.00 85.56 281 GLN A CA 1
ATOM 2394 C C . GLN A 1 28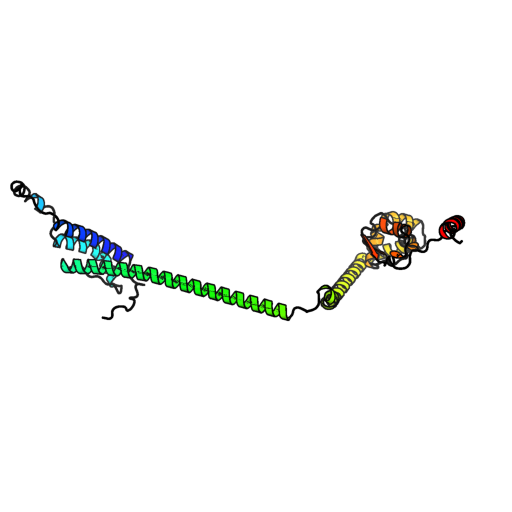1 ? 10.914 27.543 -23.679 1.00 85.56 281 GLN A C 1
ATOM 2396 O O . GLN A 1 281 ? 9.987 27.974 -24.360 1.00 85.56 281 GLN A O 1
ATOM 2401 N N . LEU A 1 282 ? 12.060 27.149 -24.241 1.00 83.19 282 LEU A N 1
ATOM 2402 C CA . LEU A 1 282 ? 12.314 27.203 -25.678 1.00 83.19 282 LEU A CA 1
ATOM 2403 C C . LEU A 1 282 ? 11.336 26.316 -26.459 1.00 83.19 282 LEU A C 1
ATOM 2405 O O . LEU A 1 282 ? 11.150 25.144 -26.143 1.00 83.19 282 LEU A O 1
ATOM 2409 N N . GLU A 1 283 ? 10.763 26.872 -27.524 1.00 84.56 283 GLU A N 1
ATOM 2410 C CA . GLU A 1 283 ? 9.930 26.112 -28.453 1.00 84.56 283 GLU A CA 1
ATOM 2411 C C . GLU A 1 283 ? 10.770 25.128 -29.294 1.00 84.56 283 GLU A C 1
ATOM 2413 O O . GLU A 1 283 ? 11.967 25.353 -29.519 1.00 84.56 283 GLU A O 1
ATOM 2418 N N . PRO A 1 284 ? 10.158 24.048 -29.817 1.00 84.06 284 PRO A N 1
ATOM 2419 C CA . PRO A 1 284 ? 10.854 23.089 -30.663 1.00 84.06 284 PRO A CA 1
ATOM 2420 C C . PRO A 1 284 ? 11.470 23.746 -31.903 1.00 84.06 284 PRO A C 1
ATOM 2422 O O . PRO A 1 284 ? 10.803 24.473 -32.640 1.00 84.06 284 PRO A O 1
ATOM 2425 N N . VAL A 1 285 ? 12.729 23.421 -32.207 1.00 82.88 285 VAL A N 1
ATOM 2426 C CA . VAL A 1 285 ? 13.392 23.917 -33.423 1.00 82.88 285 VAL A CA 1
ATOM 2427 C C . VAL A 1 285 ? 12.841 23.182 -34.648 1.00 82.88 285 VAL A C 1
ATOM 2429 O O . VAL A 1 285 ? 13.139 22.009 -34.881 1.00 82.88 285 VAL A O 1
ATOM 2432 N N . ILE A 1 286 ? 12.050 23.881 -35.463 1.00 82.06 286 ILE A N 1
ATOM 2433 C CA . ILE A 1 286 ? 11.478 23.343 -36.704 1.00 82.06 286 ILE A CA 1
ATOM 2434 C C . ILE A 1 286 ? 12.341 23.785 -37.891 1.00 82.06 286 ILE A C 1
ATOM 2436 O O . ILE A 1 286 ? 12.526 24.973 -38.149 1.00 82.06 286 ILE A O 1
ATOM 2440 N N . SER A 1 287 ? 12.867 22.817 -38.644 1.00 80.12 287 SER A N 1
ATOM 2441 C CA . SER A 1 287 ? 13.585 23.097 -39.891 1.00 80.12 287 SER A CA 1
ATOM 2442 C C . SER A 1 287 ? 12.590 23.382 -41.015 1.00 80.12 287 SER A C 1
ATOM 2444 O O . SER A 1 287 ? 11.887 22.482 -41.463 1.00 80.12 287 SER A O 1
ATOM 2446 N N . LEU A 1 288 ? 12.543 24.632 -41.472 1.00 82.38 288 LEU A N 1
ATOM 2447 C CA . LEU A 1 288 ? 11.738 25.055 -42.622 1.00 82.38 288 LEU A CA 1
ATOM 2448 C C . LEU A 1 288 ? 12.499 24.835 -43.937 1.00 82.38 288 LEU A C 1
ATOM 2450 O O . LEU A 1 288 ? 13.706 25.107 -43.989 1.00 82.38 288 LEU A O 1
ATOM 2454 N N . SER A 1 289 ? 11.793 24.402 -44.989 1.00 85.19 289 SER A N 1
ATOM 2455 C CA . SER A 1 289 ? 12.330 24.359 -46.359 1.00 85.19 289 SER A CA 1
ATOM 2456 C C . SER A 1 289 ? 12.618 25.773 -46.884 1.00 85.19 289 SER A C 1
ATOM 2458 O O . SER A 1 289 ? 12.099 26.748 -46.342 1.00 85.19 289 SER A O 1
ATOM 2460 N N . GLU A 1 290 ? 13.438 25.923 -47.930 1.00 81.94 290 GLU A N 1
ATOM 2461 C CA . GLU A 1 290 ? 13.713 27.250 -48.518 1.00 81.94 290 GLU A CA 1
ATOM 2462 C C . GLU A 1 290 ? 12.428 27.952 -48.978 1.00 81.94 290 GLU A C 1
ATOM 2464 O O . GLU A 1 290 ? 12.214 29.112 -48.636 1.00 81.94 290 GLU A O 1
ATOM 2469 N N . SER A 1 291 ? 11.510 27.219 -49.617 1.00 84.06 291 SER A N 1
ATOM 2470 C CA . SER A 1 291 ? 10.199 27.747 -50.007 1.00 84.06 291 SER A CA 1
ATOM 2471 C C . SER A 1 291 ? 9.357 28.193 -48.811 1.00 84.06 291 SER A C 1
ATOM 2473 O O . SER A 1 291 ? 8.725 29.246 -48.866 1.00 84.06 291 SER A O 1
ATOM 2475 N N . ASP A 1 292 ? 9.369 27.439 -47.706 1.00 84.00 292 ASP A N 1
ATOM 2476 C CA . ASP A 1 292 ? 8.631 27.825 -46.498 1.00 84.00 292 ASP A CA 1
ATOM 2477 C C . ASP A 1 292 ? 9.252 29.065 -45.846 1.00 84.00 292 ASP A C 1
ATOM 2479 O O . ASP A 1 292 ? 8.533 29.942 -45.368 1.00 84.00 292 ASP A O 1
ATOM 2483 N N . ARG A 1 293 ? 10.588 29.174 -45.855 1.00 81.25 293 ARG A N 1
ATOM 2484 C CA . ARG A 1 293 ? 11.315 30.342 -45.334 1.00 81.25 293 ARG A CA 1
ATOM 2485 C C . ARG A 1 293 ? 10.981 31.605 -46.115 1.00 81.25 293 ARG A C 1
ATOM 2487 O O . ARG A 1 293 ? 10.801 32.646 -45.489 1.00 81.25 293 ARG A O 1
ATOM 2494 N N . ASP A 1 294 ? 10.866 31.526 -47.437 1.00 82.69 294 ASP A N 1
ATOM 2495 C CA . ASP A 1 294 ? 10.505 32.673 -48.277 1.00 82.69 294 ASP A CA 1
ATOM 2496 C C . ASP A 1 294 ? 9.057 33.121 -48.034 1.00 82.69 294 ASP A C 1
ATOM 2498 O O . ASP A 1 294 ? 8.790 34.317 -47.893 1.00 82.69 294 ASP A O 1
ATOM 2502 N N . VAL A 1 295 ? 8.132 32.170 -47.863 1.00 83.44 295 VAL A N 1
ATOM 2503 C CA . VAL A 1 295 ? 6.739 32.455 -47.475 1.00 83.44 295 VAL A CA 1
ATOM 2504 C C . VAL A 1 295 ? 6.665 33.099 -46.087 1.00 83.44 295 VAL A C 1
ATOM 2506 O O . VAL A 1 295 ? 5.932 34.073 -45.896 1.00 83.44 295 VAL A O 1
ATOM 2509 N N . TYR A 1 296 ? 7.426 32.592 -45.114 1.00 79.94 296 TYR A N 1
ATOM 2510 C CA . TYR A 1 296 ? 7.499 33.181 -43.775 1.00 79.94 296 TYR A CA 1
ATOM 2511 C C . TYR A 1 296 ? 8.135 34.568 -43.795 1.00 79.94 296 TYR A C 1
ATOM 2513 O O . TYR A 1 296 ? 7.633 35.466 -43.123 1.00 79.94 296 TYR A O 1
ATOM 2521 N N . ARG A 1 297 ? 9.189 34.778 -44.593 1.00 78.50 297 ARG A N 1
ATOM 2522 C CA . ARG A 1 297 ? 9.820 36.092 -44.756 1.00 78.50 297 ARG A CA 1
ATOM 2523 C C . ARG A 1 297 ? 8.841 37.120 -45.306 1.00 78.50 297 ARG A C 1
ATOM 2525 O O . ARG A 1 297 ? 8.722 38.201 -44.737 1.00 78.50 297 ARG A O 1
ATOM 2532 N N . ALA A 1 298 ? 8.101 36.752 -46.350 1.00 79.81 298 ALA A N 1
ATOM 2533 C CA . ALA A 1 298 ? 7.068 37.603 -46.924 1.00 79.81 298 ALA A CA 1
ATOM 2534 C C . ALA A 1 298 ? 5.944 37.911 -45.916 1.00 79.81 298 ALA A C 1
ATOM 2536 O O . ALA A 1 298 ? 5.456 39.028 -45.867 1.00 79.81 298 ALA A O 1
ATOM 2537 N N . LYS A 1 299 ? 5.531 36.968 -45.063 1.00 78.12 299 LYS A N 1
ATOM 2538 C CA . LYS A 1 299 ? 4.453 37.226 -44.088 1.00 78.12 299 LYS A CA 1
ATOM 2539 C C . LYS A 1 299 ? 4.896 37.984 -42.834 1.00 78.12 299 LYS A C 1
ATOM 2541 O O . LYS A 1 299 ? 4.124 38.784 -42.322 1.00 78.12 299 LYS A O 1
ATOM 2546 N N . ALA A 1 300 ? 6.090 37.703 -42.315 1.00 72.62 300 ALA A N 1
ATOM 2547 C CA . ALA A 1 300 ? 6.538 38.201 -41.014 1.00 72.62 300 ALA A CA 1
ATOM 2548 C C . ALA A 1 300 ? 7.283 39.541 -41.090 1.00 72.62 300 ALA A C 1
ATOM 2550 O O . ALA A 1 300 ? 7.279 40.283 -40.113 1.00 72.62 300 ALA A O 1
ATOM 2551 N N . PHE A 1 301 ? 7.913 39.856 -42.228 1.00 66.00 301 PHE A N 1
ATOM 2552 C CA . PHE A 1 301 ? 8.740 41.061 -42.379 1.00 66.00 301 PHE A CA 1
ATOM 2553 C C . PHE A 1 301 ? 8.175 42.092 -43.368 1.00 66.00 301 PHE A C 1
ATOM 2555 O O . PHE A 1 301 ? 8.794 43.132 -43.571 1.00 66.00 301 PHE A O 1
ATOM 2562 N N . LEU A 1 302 ? 6.995 41.868 -43.958 1.00 60.16 302 LEU A N 1
ATOM 2563 C CA . LEU A 1 302 ? 6.309 42.888 -44.759 1.00 60.16 302 LEU A CA 1
ATOM 2564 C C . LEU A 1 302 ? 5.429 43.775 -43.875 1.00 60.16 302 LEU A C 1
ATOM 2566 O O . LEU A 1 302 ? 4.221 43.654 -43.965 1.00 60.16 302 LEU A O 1
ATOM 2570 N N . HIS A 1 303 ? 6.031 44.610 -43.024 1.00 56.34 303 HIS A N 1
ATOM 2571 C CA . HIS A 1 303 ? 5.546 45.927 -42.556 1.00 56.34 303 HIS A CA 1
ATOM 2572 C C . HIS A 1 303 ? 6.788 46.699 -42.067 1.00 56.34 303 HIS A C 1
ATOM 2574 O O . HIS A 1 303 ? 6.979 46.918 -40.874 1.00 56.34 303 HIS A O 1
ATOM 2580 N N . GLY A 1 304 ? 7.692 47.004 -42.996 1.00 54.03 304 GLY A N 1
ATOM 2581 C CA . GLY A 1 304 ? 8.818 47.906 -42.771 1.00 54.03 304 GLY A CA 1
ATOM 2582 C C . GLY A 1 304 ? 8.680 49.111 -43.690 1.00 54.03 304 GLY A C 1
ATOM 2583 O O . GLY A 1 304 ? 9.355 49.145 -44.716 1.00 54.03 304 GLY A O 1
ATOM 2584 N N . ASP A 1 305 ? 7.773 50.021 -43.328 1.00 41.50 305 ASP A N 1
ATOM 2585 C CA . ASP A 1 305 ? 7.871 51.450 -43.651 1.00 41.50 305 ASP A CA 1
ATOM 2586 C C . ASP A 1 305 ? 8.473 52.162 -42.430 1.00 41.50 305 ASP A C 1
ATOM 2588 O O . ASP A 1 305 ? 8.056 51.827 -41.292 1.00 41.50 305 ASP A O 1
#

Radius of gyration: 55.15 Å; chains: 1; bounding box: 114×76×122 Å

Secondary structure (DSSP, 8-state):
----S----TT--HHHHHHHHHHHHHHHHHHHTTS--PPPS--SSHHHHSTTTTTSS---HHHHHHHHHHHHHHHHHHHTTSTT------SHHHHHHHHHHHHHHHHHHHHHHHHHHHHHHHHHHHHHHHHHHHHHHHHHHHHHHHHHHS-SS-HHHHHHHHTHHHHHHHHHHHHHHHHHHHHHTHHHHHHHHHHHHHHHHT-HHHHHHHHHHHHHHHHHHHTT-S-----TTTHHHHSSS--TT-EEEEEESSGGGS-TTTTHHHHTTEEEEEE---TTSPPP-----HHHHHHHHHHHH----